Protein AF-A0A7S1ANU0-F1 (afdb_monomer_lite)

Organism: Noctiluca scintillans (NCBI:txid2966)

Structure (mmCIF, N/CA/C/O backbone):
data_AF-A0A7S1ANU0-F1
#
_entry.id   AF-A0A7S1ANU0-F1
#
loop_
_atom_site.group_PDB
_atom_site.id
_atom_site.type_symbol
_atom_site.label_atom_id
_atom_site.label_alt_id
_atom_site.label_comp_id
_atom_site.label_asym_id
_atom_site.label_entity_id
_atom_site.label_seq_id
_atom_site.pdbx_PDB_ins_code
_atom_site.Cartn_x
_atom_site.Cartn_y
_atom_site.Cartn_z
_atom_site.occupancy
_atom_site.B_iso_or_equiv
_atom_site.auth_seq_id
_atom_site.auth_comp_id
_atom_site.auth_asym_id
_atom_site.auth_atom_id
_atom_site.pdbx_PDB_model_num
ATOM 1 N N . LEU A 1 1 ? -22.685 43.719 -37.970 1.00 58.84 1 LEU A N 1
ATOM 2 C CA . LEU A 1 1 ? -21.735 43.735 -36.837 1.00 58.84 1 LEU A CA 1
ATOM 3 C C . LEU A 1 1 ? -22.524 43.396 -35.584 1.00 58.84 1 LEU A C 1
ATOM 5 O O . LEU A 1 1 ? -23.534 44.057 -35.364 1.00 58.84 1 LEU A O 1
ATOM 9 N N . PRO A 1 2 ? -22.168 42.334 -34.847 1.00 64.56 2 PRO A N 1
ATOM 10 C CA . PRO A 1 2 ? -22.864 41.996 -33.613 1.00 64.56 2 PRO A CA 1
ATOM 11 C C . PRO A 1 2 ? -22.661 43.104 -32.564 1.00 64.56 2 PRO A C 1
ATOM 13 O O . PRO A 1 2 ? -21.614 43.760 -32.575 1.00 64.56 2 PRO A O 1
ATOM 16 N N . PRO A 1 3 ? -23.657 43.347 -31.694 1.00 77.06 3 PRO A N 1
ATOM 17 C CA . PRO A 1 3 ? -23.549 44.347 -30.642 1.00 77.06 3 PRO A CA 1
ATOM 18 C C . PRO A 1 3 ? -22.435 43.971 -29.652 1.00 77.06 3 PRO A C 1
ATOM 20 O O . PRO A 1 3 ? -22.199 42.781 -29.420 1.00 77.06 3 PRO A O 1
ATOM 23 N N . PRO A 1 4 ? -21.740 44.966 -29.073 1.00 78.50 4 PRO A N 1
ATOM 24 C CA . PRO A 1 4 ? -20.717 44.712 -28.073 1.00 78.50 4 PRO A CA 1
ATOM 25 C C . PRO A 1 4 ? -21.334 44.015 -26.848 1.00 78.50 4 PRO A C 1
ATOM 27 O O . PRO A 1 4 ? -22.476 44.316 -26.483 1.00 78.50 4 PRO A O 1
ATOM 30 N N . PRO A 1 5 ? -20.607 43.078 -26.217 1.00 83.19 5 PRO A N 1
ATOM 31 C CA . PRO A 1 5 ? -21.091 42.392 -25.031 1.00 83.19 5 PRO A CA 1
ATOM 32 C C . PRO A 1 5 ? -21.335 43.391 -23.889 1.00 83.19 5 PRO A C 1
ATOM 34 O O . PRO A 1 5 ? -20.610 44.386 -23.775 1.00 83.19 5 PRO A O 1
ATOM 37 N N . PRO A 1 6 ? -22.350 43.146 -23.041 1.00 86.19 6 PRO A N 1
ATOM 38 C CA . PRO A 1 6 ? -22.631 44.005 -21.903 1.00 86.19 6 PRO A CA 1
ATOM 39 C C . PRO A 1 6 ? -21.450 44.012 -20.918 1.00 86.19 6 PRO A C 1
ATOM 41 O O . PRO A 1 6 ? -20.749 43.003 -20.787 1.00 86.19 6 PRO A O 1
ATOM 44 N N . PRO A 1 7 ? -21.220 45.136 -20.219 1.00 84.75 7 PRO A N 1
ATOM 45 C CA . PRO A 1 7 ? -20.159 45.232 -19.228 1.00 84.75 7 PRO A CA 1
ATOM 46 C C . PRO A 1 7 ? -20.398 44.242 -18.076 1.00 84.75 7 PRO A C 1
ATOM 48 O O . PRO A 1 7 ? -21.551 43.982 -17.716 1.00 84.75 7 PRO A O 1
ATOM 51 N N . PRO A 1 8 ? -19.326 43.687 -17.483 1.00 83.12 8 PRO A N 1
ATOM 52 C CA . PRO A 1 8 ? -19.450 42.779 -16.353 1.00 83.12 8 PRO A CA 1
ATOM 53 C C . PRO A 1 8 ? -20.089 43.493 -15.150 1.00 83.12 8 PRO A C 1
ATOM 55 O O . PRO A 1 8 ? -19.862 44.691 -14.950 1.00 83.12 8 PRO A O 1
ATOM 58 N N . PRO A 1 9 ? -20.884 42.776 -14.337 1.00 83.50 9 PRO A N 1
ATOM 59 C CA . PRO A 1 9 ? -21.496 43.346 -13.147 1.00 83.50 9 PRO A CA 1
ATOM 60 C C . PRO A 1 9 ? -20.424 43.816 -12.146 1.00 83.50 9 PRO A C 1
ATOM 62 O O . PRO A 1 9 ? -19.346 43.217 -12.068 1.00 83.50 9 PRO A O 1
ATOM 65 N N . PRO A 1 10 ? -20.701 44.878 -11.368 1.00 74.12 10 PRO A N 1
ATOM 66 C CA . PRO A 1 10 ? -19.772 45.382 -10.366 1.00 74.12 10 PRO A CA 1
ATOM 67 C C . PRO A 1 10 ? -19.471 44.299 -9.325 1.00 74.12 10 PRO A C 1
ATOM 69 O O . PRO A 1 10 ? -20.384 43.656 -8.804 1.00 74.12 10 PRO A O 1
ATOM 72 N N . LEU A 1 11 ? -18.181 44.106 -9.025 1.00 68.38 11 LEU A N 1
ATOM 73 C CA . LEU A 1 11 ? -17.721 43.208 -7.968 1.00 68.38 11 LEU A CA 1
ATOM 74 C C . LEU A 1 11 ? -18.407 43.587 -6.653 1.00 68.38 11 LEU A C 1
ATOM 76 O O . LEU A 1 11 ? -18.162 44.660 -6.101 1.00 68.38 11 LEU A O 1
ATOM 80 N N . SER A 1 12 ? -19.256 42.688 -6.153 1.00 66.44 12 SER A N 1
ATOM 81 C CA . SER A 1 12 ? -19.828 42.794 -4.819 1.00 66.44 12 SER A CA 1
ATOM 82 C C . SER A 1 12 ? -18.682 42.854 -3.817 1.00 66.44 12 SER A C 1
ATOM 84 O O . SER A 1 12 ? -17.913 41.900 -3.688 1.00 66.44 12 SER A O 1
ATOM 86 N N . THR A 1 13 ? -18.555 43.979 -3.122 1.00 58.28 13 THR A N 1
ATOM 87 C CA . THR A 1 13 ? -17.657 44.138 -1.986 1.00 58.28 13 THR A CA 1
ATOM 88 C C . THR A 1 13 ? -18.073 43.138 -0.918 1.00 58.28 13 THR A C 1
ATOM 90 O O . THR A 1 13 ? -19.034 43.339 -0.179 1.00 58.28 13 THR A O 1
ATOM 93 N N . THR A 1 14 ? -17.367 42.009 -0.872 1.00 58.19 14 THR A N 1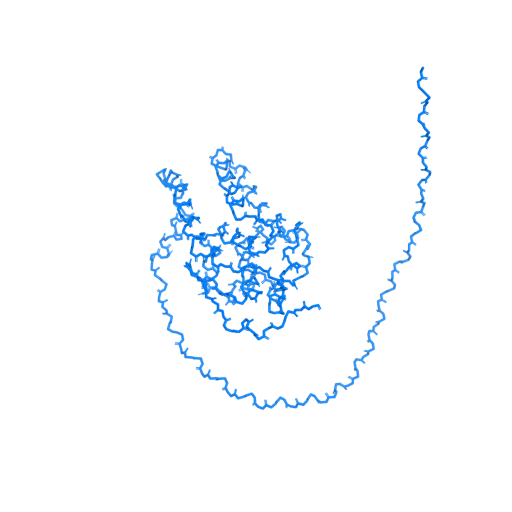
ATOM 94 C CA . THR A 1 14 ? -17.526 40.997 0.164 1.00 58.19 14 THR A CA 1
ATOM 95 C C . THR A 1 14 ? -17.264 41.678 1.498 1.00 58.19 14 THR A C 1
ATOM 97 O O . THR A 1 14 ? -16.124 42.002 1.833 1.00 58.19 14 THR A O 1
ATOM 100 N N . SER A 1 15 ? -18.346 41.959 2.225 1.00 61.94 15 SER A N 1
ATOM 101 C CA . SER A 1 15 ? -18.311 42.444 3.597 1.00 61.94 15 SER A CA 1
ATOM 102 C C . SER A 1 15 ? -17.371 41.533 4.378 1.00 61.94 15 SER A C 1
ATOM 104 O O . SER A 1 15 ? -17.633 40.332 4.503 1.00 61.94 15 SER A O 1
ATOM 106 N N . ARG A 1 16 ? -16.229 42.077 4.819 1.00 50.28 16 ARG A N 1
ATOM 107 C CA . ARG A 1 16 ? -15.303 41.367 5.700 1.00 50.28 16 ARG A CA 1
ATOM 108 C C . ARG A 1 16 ? -16.100 41.002 6.942 1.00 50.28 16 ARG A C 1
ATOM 110 O O . ARG A 1 16 ? -16.354 41.864 7.780 1.00 50.28 16 ARG A O 1
ATOM 117 N N . ARG A 1 17 ? -16.510 39.736 7.053 1.00 60.28 17 ARG A N 1
ATOM 118 C CA . ARG A 1 17 ? -17.003 39.225 8.328 1.00 60.28 17 ARG A CA 1
ATOM 119 C C . ARG A 1 17 ? -15.871 39.428 9.338 1.00 60.28 17 ARG A C 1
ATOM 121 O O . ARG A 1 17 ? -14.733 39.070 9.021 1.00 60.28 17 ARG A O 1
ATOM 128 N N . PRO A 1 18 ? -16.147 40.037 10.500 1.00 65.62 18 PRO A N 1
ATOM 129 C CA . PRO A 1 18 ? -15.200 40.059 11.600 1.00 65.62 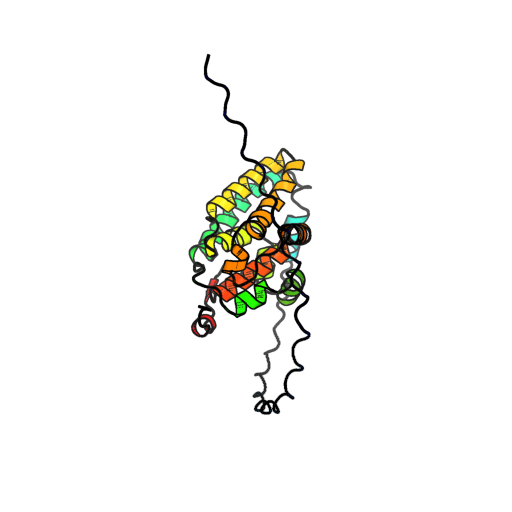18 PRO A CA 1
ATOM 130 C C . PRO A 1 18 ? -14.712 38.635 11.853 1.00 65.62 18 PRO A C 1
ATOM 132 O O . PRO A 1 18 ? -15.505 37.691 11.792 1.00 65.62 18 PRO A O 1
ATOM 135 N N . TRP A 1 19 ? -13.412 38.484 12.094 1.00 64.25 19 TRP A N 1
ATOM 136 C CA . TRP A 1 19 ? -12.868 37.219 12.566 1.00 64.25 19 TRP A CA 1
ATOM 137 C C . TRP A 1 19 ? -13.683 36.764 13.785 1.00 64.25 19 TRP A C 1
ATOM 139 O O . TRP A 1 19 ? -13.961 37.603 14.649 1.00 64.25 19 TRP A O 1
ATOM 149 N N . PRO A 1 20 ? -14.115 35.490 13.848 1.00 69.12 20 PRO A N 1
ATOM 150 C CA . PRO A 1 20 ? -14.768 34.978 15.040 1.00 69.12 20 PRO A CA 1
ATOM 151 C C . PRO A 1 20 ? -13.841 35.226 16.229 1.00 69.12 20 PRO A C 1
ATOM 153 O O . PRO A 1 20 ? -12.632 34.992 16.139 1.00 69.12 20 PRO A O 1
ATOM 156 N N . ALA A 1 21 ? -14.405 35.768 17.308 1.00 74.44 21 ALA A N 1
ATOM 157 C CA . ALA A 1 21 ? -13.675 35.938 18.550 1.00 74.44 21 ALA A CA 1
ATOM 158 C C . ALA A 1 21 ? -13.058 34.585 18.952 1.00 74.44 21 ALA A C 1
ATOM 160 O O . ALA A 1 21 ? -13.674 33.544 18.690 1.00 74.44 21 ALA A O 1
ATOM 161 N N . PRO A 1 22 ? -11.850 34.577 19.545 1.00 72.50 22 PRO A N 1
ATOM 162 C CA . PRO A 1 22 ? -11.304 33.359 20.120 1.00 72.50 22 PRO A CA 1
ATOM 163 C C . PRO A 1 22 ? -12.362 32.747 21.051 1.00 72.50 22 PRO A C 1
ATOM 165 O O . PRO A 1 22 ? -13.028 33.501 21.765 1.00 72.50 22 PRO A O 1
ATOM 168 N N . PRO A 1 23 ? -12.572 31.420 21.001 1.00 73.44 23 PRO A N 1
ATOM 169 C CA . PRO A 1 23 ? -13.547 30.767 21.859 1.00 73.44 23 PRO A CA 1
ATOM 170 C C . PRO A 1 23 ? -13.252 31.141 23.310 1.00 73.44 23 PRO A C 1
ATOM 172 O O . PRO A 1 23 ? -12.086 31.138 23.721 1.00 73.44 23 PRO A O 1
ATOM 175 N N . ASP A 1 24 ? -14.302 31.493 24.055 1.00 71.00 24 ASP A N 1
ATOM 176 C CA . ASP A 1 24 ? -14.186 31.753 25.486 1.00 71.00 24 ASP A CA 1
ATOM 177 C C . ASP A 1 24 ? -13.420 30.594 26.137 1.00 71.00 24 ASP A C 1
ATOM 179 O O . ASP A 1 24 ? -13.650 29.433 25.771 1.00 71.00 24 ASP A O 1
ATOM 183 N N . PRO A 1 25 ? -12.493 30.875 27.072 1.00 69.75 25 PRO A N 1
ATOM 184 C CA . PRO A 1 25 ? -11.816 29.828 27.815 1.00 69.75 25 PRO A CA 1
ATOM 185 C C . PRO A 1 25 ? -12.887 28.925 28.414 1.00 69.75 25 PRO A C 1
ATOM 187 O O . PRO A 1 25 ? -13.713 29.373 29.212 1.00 69.75 25 PRO A O 1
ATOM 190 N N . SER A 1 26 ? -12.895 27.673 27.953 1.00 71.25 26 SER A N 1
ATOM 191 C CA . SER A 1 26 ? -13.868 26.664 28.350 1.00 71.25 26 SER A CA 1
ATOM 192 C C . SER A 1 26 ? -14.048 26.722 29.868 1.00 71.25 26 SER A C 1
ATOM 194 O O . SER A 1 26 ? -13.030 26.758 30.573 1.00 71.25 26 SER A O 1
ATOM 196 N N . PRO A 1 27 ? -15.292 26.752 30.385 1.00 70.31 27 PRO A N 1
ATOM 197 C CA . PRO A 1 27 ? -15.522 26.730 31.819 1.00 70.31 27 PRO A CA 1
ATOM 198 C C . PRO A 1 27 ? -14.720 25.578 32.407 1.00 70.31 27 PRO A C 1
ATOM 200 O O . PRO A 1 27 ? -14.734 24.467 31.870 1.00 70.31 27 PRO A O 1
ATOM 203 N N . THR A 1 28 ? -13.966 25.886 33.463 1.00 70.44 28 THR A N 1
ATOM 204 C CA . THR A 1 28 ? -13.148 24.914 34.181 1.00 70.44 28 THR A CA 1
ATOM 205 C C . THR A 1 28 ? -14.013 23.679 34.408 1.00 70.44 28 THR A C 1
ATOM 207 O O . THR A 1 28 ? -15.113 23.834 34.951 1.00 70.44 28 THR A O 1
ATOM 210 N N . PRO A 1 29 ? -13.597 22.491 33.927 1.00 71.25 29 PRO A N 1
ATOM 211 C CA . PRO A 1 29 ? -14.424 21.308 34.047 1.00 71.25 29 PRO A CA 1
ATOM 212 C C . PRO A 1 29 ? -14.802 21.147 35.522 1.00 71.25 29 PRO A C 1
ATOM 214 O O . PRO A 1 29 ? -13.944 21.362 36.389 1.00 71.25 29 PRO A O 1
ATOM 217 N N . PRO A 1 30 ? -16.076 20.838 35.827 1.00 77.19 30 PRO A N 1
ATOM 218 C CA . PRO A 1 30 ? -16.479 20.582 37.197 1.00 77.19 30 PRO A CA 1
ATOM 219 C C . PRO A 1 30 ? -15.529 19.538 37.794 1.00 77.19 30 PRO A C 1
ATOM 221 O O . PRO A 1 30 ? -15.073 18.658 37.053 1.00 77.19 30 PRO A O 1
ATOM 224 N N . PRO A 1 31 ? -15.199 19.637 39.096 1.00 68.75 31 PRO A N 1
ATOM 225 C CA . PRO A 1 31 ? -14.330 18.674 39.753 1.00 68.75 31 PRO A CA 1
ATOM 226 C C . PRO A 1 31 ? -14.837 17.283 39.408 1.00 68.75 31 PRO A C 1
ATOM 228 O O . PRO A 1 31 ? -15.985 16.942 39.701 1.00 68.75 31 PRO A O 1
ATOM 231 N N . SER A 1 32 ? -13.994 16.537 38.695 1.00 60.38 32 SER A N 1
ATOM 232 C CA . SER A 1 32 ? -14.302 15.196 38.230 1.00 60.38 32 SER A CA 1
ATOM 233 C C . SER A 1 32 ? -14.814 14.412 39.425 1.00 60.38 32 SER A C 1
ATOM 235 O O . SER A 1 32 ? -14.084 14.237 40.407 1.00 60.38 32 SER A O 1
ATOM 237 N N . THR A 1 33 ? -16.073 13.973 39.358 1.00 65.06 33 THR A N 1
ATOM 238 C CA . THR A 1 33 ? -16.581 12.948 40.266 1.00 65.06 33 THR A CA 1
ATOM 239 C C . THR A 1 33 ? -15.543 11.833 40.309 1.00 65.06 33 THR A C 1
ATOM 241 O O . THR A 1 33 ? -15.043 11.480 39.235 1.00 65.06 33 THR A O 1
ATOM 244 N N . PRO A 1 34 ? -15.182 11.314 41.497 1.00 68.81 34 PRO A N 1
ATOM 245 C CA . PRO A 1 34 ? -14.198 10.251 41.609 1.00 68.81 34 PRO A CA 1
ATOM 246 C C . PRO A 1 34 ? -14.560 9.170 40.601 1.00 68.81 34 PRO A C 1
ATOM 248 O O . PRO A 1 34 ? -15.663 8.621 40.661 1.00 68.81 34 PRO A O 1
ATOM 251 N N . PHE A 1 35 ? -13.675 8.937 39.629 1.00 57.94 35 PHE A N 1
ATOM 252 C CA . PHE A 1 35 ? -13.851 7.824 38.713 1.00 57.94 35 PHE A CA 1
ATOM 253 C C . PHE A 1 35 ? -14.070 6.585 39.582 1.00 57.94 35 PHE A C 1
ATOM 255 O O . PHE A 1 35 ? -13.295 6.391 40.530 1.00 57.94 35 PHE A O 1
ATOM 262 N N . PRO A 1 36 ? -15.120 5.781 39.327 1.00 66.56 36 PRO A N 1
ATOM 263 C CA . PRO A 1 36 ? -15.246 4.499 39.991 1.00 66.56 36 PRO A CA 1
ATOM 264 C C . PRO A 1 36 ? -13.913 3.792 39.801 1.00 66.56 36 PRO A C 1
ATOM 266 O O . PRO A 1 36 ? -13.434 3.658 38.672 1.00 66.56 36 PRO A O 1
ATOM 269 N N . THR A 1 37 ? -13.271 3.460 40.922 1.00 65.50 37 THR A N 1
ATOM 270 C CA . THR A 1 37 ? -11.995 2.759 40.933 1.00 65.50 37 THR A CA 1
ATOM 271 C C . THR A 1 37 ? -12.133 1.594 39.962 1.00 65.50 37 THR A C 1
ATOM 273 O O . THR A 1 37 ? -13.063 0.800 40.145 1.00 65.50 37 THR A O 1
ATOM 276 N N . PRO A 1 38 ? -11.301 1.524 38.904 1.00 62.28 38 PRO A N 1
ATOM 277 C CA . PRO A 1 38 ? -11.372 0.433 37.954 1.00 62.28 38 PRO A CA 1
ATOM 278 C C . PRO A 1 38 ? -11.370 -0.859 38.754 1.00 62.28 38 PRO A C 1
ATOM 280 O O . PRO A 1 38 ? -10.497 -1.053 39.608 1.00 62.28 38 PRO A O 1
ATOM 283 N N . ALA A 1 39 ? -12.384 -1.700 38.536 1.00 71.94 39 ALA A N 1
ATOM 284 C CA . ALA A 1 39 ? -12.360 -3.041 39.086 1.00 71.94 39 ALA A CA 1
ATOM 285 C C . ALA A 1 39 ? -10.992 -3.642 38.729 1.00 71.94 39 ALA A C 1
ATOM 287 O O . ALA A 1 39 ? -10.536 -3.419 37.602 1.00 71.94 39 ALA A O 1
ATOM 288 N N . PRO A 1 40 ? -10.309 -4.313 39.673 1.00 66.31 40 PRO A N 1
ATOM 289 C CA . PRO A 1 40 ? -8.982 -4.857 39.438 1.00 66.31 40 PRO A CA 1
ATOM 290 C C . PRO A 1 40 ? -9.017 -5.651 38.139 1.00 66.31 40 PRO A C 1
ATOM 292 O O . PRO A 1 40 ? -9.710 -6.664 38.036 1.00 66.31 40 PRO A O 1
ATOM 295 N N . VAL A 1 41 ? -8.333 -5.112 37.126 1.00 62.78 41 VAL A N 1
ATOM 296 C CA . VAL A 1 41 ? -8.203 -5.744 35.820 1.00 62.78 41 VAL A CA 1
ATOM 297 C C . VAL A 1 41 ? -7.602 -7.105 36.110 1.00 62.78 41 VAL A C 1
ATOM 299 O O . VAL A 1 41 ? -6.523 -7.191 36.703 1.00 62.78 41 VAL A O 1
ATOM 302 N N . ALA A 1 42 ? -8.353 -8.160 35.786 1.00 71.38 42 ALA A N 1
ATOM 303 C CA . ALA A 1 42 ? -7.860 -9.516 35.927 1.00 71.38 42 ALA A CA 1
ATOM 304 C C . ALA A 1 42 ? -6.483 -9.570 35.248 1.00 71.38 42 ALA A C 1
ATOM 306 O O . ALA A 1 42 ? -6.349 -9.026 34.148 1.00 71.38 42 ALA A O 1
ATOM 307 N N . PRO A 1 43 ? -5.455 -10.133 35.906 1.00 66.00 43 PRO A N 1
ATOM 308 C CA . PRO A 1 43 ? -4.110 -10.159 35.357 1.00 66.00 43 PRO A CA 1
ATOM 309 C C . PRO A 1 43 ? -4.183 -10.718 33.942 1.00 66.00 43 PRO A C 1
ATOM 311 O O . PRO A 1 43 ? -4.657 -11.840 33.745 1.00 66.00 43 PRO A O 1
ATOM 314 N N . SER A 1 44 ? -3.780 -9.891 32.970 1.00 56.81 44 SER A N 1
ATOM 315 C CA . SER A 1 44 ? -3.732 -10.294 31.570 1.00 56.81 44 SER A CA 1
ATOM 316 C C . SER A 1 44 ? -3.001 -11.633 31.505 1.00 56.81 44 SER A C 1
ATOM 318 O O . SER A 1 44 ? -1.930 -11.747 32.116 1.00 56.81 44 SER A O 1
ATOM 320 N N . PRO A 1 45 ? -3.570 -12.654 30.840 1.00 67.31 45 PRO A N 1
ATOM 321 C CA . PRO A 1 45 ? -2.905 -13.937 30.701 1.00 67.31 45 PRO A CA 1
ATOM 322 C C . PRO A 1 45 ? -1.497 -13.682 30.175 1.00 67.31 45 PRO A C 1
ATOM 324 O O . PRO A 1 45 ? -1.321 -12.923 29.221 1.00 67.31 45 PRO A O 1
ATOM 327 N N . ALA A 1 46 ? -0.504 -14.249 30.866 1.00 56.72 46 ALA A N 1
ATOM 328 C CA . ALA A 1 46 ? 0.897 -14.068 30.527 1.00 56.72 46 ALA A CA 1
ATOM 329 C C . ALA A 1 46 ? 1.069 -14.349 29.034 1.00 56.72 46 ALA 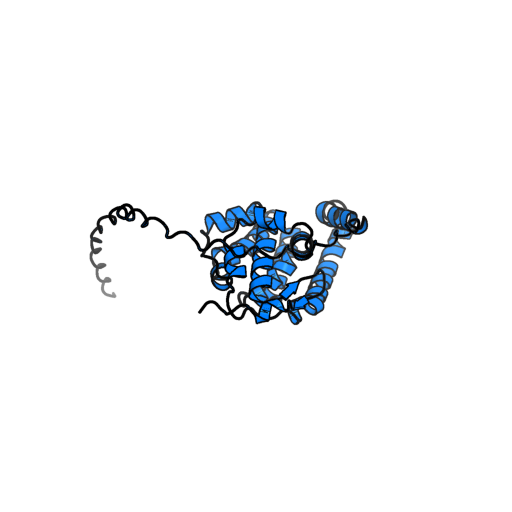A C 1
ATOM 331 O O . ALA A 1 46 ? 0.813 -15.467 28.581 1.00 56.72 46 ALA A O 1
ATOM 332 N N . VAL A 1 47 ? 1.436 -13.309 28.281 1.00 52.19 47 VAL A N 1
ATOM 333 C CA . VAL A 1 47 ? 1.730 -13.439 26.858 1.00 52.19 47 VAL A CA 1
ATOM 334 C C . VAL A 1 47 ? 2.839 -14.485 26.766 1.00 52.19 47 VAL A C 1
ATOM 336 O O . VAL A 1 47 ? 3.897 -14.282 27.371 1.00 52.19 47 VAL A O 1
ATOM 339 N N . PRO A 1 48 ? 2.596 -15.637 26.117 1.00 65.56 48 PRO A N 1
ATOM 340 C CA . PRO A 1 48 ? 3.617 -16.659 26.001 1.00 65.56 48 PRO A CA 1
ATOM 341 C C . PRO A 1 48 ? 4.833 -16.034 25.309 1.00 65.56 48 PRO A C 1
ATOM 343 O O . PRO A 1 48 ? 4.646 -15.236 24.387 1.00 65.56 48 PRO A O 1
ATOM 346 N N . PRO A 1 49 ? 6.060 -16.347 25.757 1.00 56.06 49 PRO A N 1
ATOM 347 C CA . PRO A 1 49 ? 7.270 -15.791 25.170 1.00 56.06 49 PRO A CA 1
ATOM 348 C C . PRO A 1 49 ? 7.235 -16.044 23.665 1.00 56.06 49 PRO A C 1
ATOM 350 O O . PRO A 1 49 ? 7.233 -17.196 23.223 1.00 56.06 49 PRO A O 1
ATOM 353 N N . SER A 1 50 ? 7.133 -14.963 22.888 1.00 43.72 50 SER A N 1
ATOM 354 C CA . SER A 1 50 ? 7.153 -15.043 21.437 1.00 43.72 50 SER A CA 1
ATOM 355 C C . SER A 1 50 ? 8.478 -15.674 21.055 1.00 43.72 50 SER A C 1
ATOM 357 O O . SER A 1 50 ? 9.542 -15.123 21.335 1.00 43.72 50 SER A O 1
ATOM 359 N N . THR A 1 51 ? 8.416 -16.866 20.479 1.00 49.56 51 THR A N 1
ATOM 360 C CA . THR A 1 51 ? 9.589 -17.512 19.909 1.00 49.56 51 THR A CA 1
ATOM 361 C C . THR A 1 51 ? 9.997 -16.647 18.721 1.00 49.56 51 THR A C 1
ATOM 363 O O . THR A 1 51 ? 9.319 -16.666 17.697 1.00 49.56 51 THR A O 1
ATOM 366 N N . GLU A 1 52 ? 11.014 -15.800 18.896 1.00 39.62 52 GLU A N 1
ATOM 367 C CA . GLU A 1 52 ? 11.612 -15.033 17.804 1.00 39.62 52 GLU A CA 1
ATOM 368 C C . GLU A 1 52 ? 12.184 -16.036 16.805 1.00 39.62 52 GLU A C 1
ATOM 370 O O . GLU A 1 52 ? 13.249 -16.619 17.005 1.00 39.62 52 GLU A O 1
ATOM 375 N N . GLU A 1 53 ? 11.417 -16.302 15.751 1.00 50.28 53 GLU A N 1
ATOM 376 C CA . GLU A 1 53 ? 11.892 -17.078 14.622 1.00 50.28 53 GLU A CA 1
ATOM 377 C C . GLU A 1 53 ? 12.984 -16.240 13.939 1.00 50.28 53 GLU A C 1
ATOM 379 O O . GLU A 1 53 ? 12.722 -15.088 13.573 1.00 50.28 53 GLU A O 1
ATOM 384 N N . PRO A 1 54 ? 14.220 -16.754 13.809 1.00 51.97 54 PRO A N 1
ATOM 385 C CA . PRO A 1 54 ? 15.298 -16.004 13.189 1.00 51.97 54 PRO A CA 1
ATOM 386 C C . PRO A 1 54 ? 14.872 -15.626 11.775 1.00 51.97 54 PRO A C 1
ATOM 388 O O . PRO A 1 54 ? 14.498 -16.488 10.977 1.00 51.97 54 PRO A O 1
ATOM 391 N N . ILE A 1 55 ? 14.914 -14.324 11.485 1.00 55.34 55 ILE A N 1
ATOM 392 C CA . ILE A 1 55 ? 14.594 -13.772 10.170 1.00 55.34 55 ILE A CA 1
ATOM 393 C C . ILE A 1 55 ? 15.430 -14.552 9.139 1.00 55.34 55 ILE A C 1
ATOM 395 O O . ILE A 1 55 ? 16.660 -14.505 9.218 1.00 55.34 55 ILE A O 1
ATOM 399 N N . PRO A 1 56 ? 14.810 -15.302 8.205 1.00 73.31 56 PRO A N 1
ATOM 400 C CA . PRO A 1 56 ? 15.550 -16.171 7.302 1.00 73.31 56 PRO A CA 1
ATOM 401 C C . PRO A 1 56 ? 16.576 -15.353 6.518 1.00 73.31 56 PRO A C 1
ATOM 403 O O . PRO A 1 56 ? 16.214 -14.345 5.921 1.00 73.31 56 PRO A O 1
ATOM 406 N N . GLU A 1 57 ? 17.837 -15.783 6.444 1.00 61.09 57 GLU A N 1
ATOM 407 C CA . GLU A 1 57 ? 18.878 -15.074 5.672 1.00 61.09 57 GLU A CA 1
ATOM 408 C C . GLU A 1 57 ? 18.491 -14.854 4.195 1.00 61.09 57 GLU A C 1
ATOM 410 O O . GLU A 1 57 ? 18.916 -13.889 3.556 1.00 61.09 57 GLU A O 1
ATOM 415 N N . VAL A 1 58 ? 17.592 -15.697 3.674 1.00 59.38 58 VAL A N 1
ATOM 416 C CA . VAL A 1 58 ? 16.934 -15.551 2.365 1.00 59.38 58 VAL A CA 1
ATOM 417 C C . VAL A 1 58 ? 16.245 -14.189 2.219 1.00 59.38 58 VAL A C 1
ATOM 419 O O . VAL A 1 58 ? 16.269 -13.600 1.142 1.00 59.38 58 VAL A O 1
ATOM 422 N N . ILE A 1 59 ? 15.666 -13.666 3.298 1.00 55.25 59 ILE A N 1
ATOM 423 C CA . ILE A 1 59 ? 14.960 -12.387 3.346 1.00 55.25 59 ILE A CA 1
ATOM 424 C C . ILE A 1 59 ? 15.935 -11.214 3.187 1.00 55.25 59 ILE A C 1
ATOM 426 O O . ILE A 1 59 ? 15.688 -10.311 2.387 1.00 55.25 59 ILE A O 1
ATOM 430 N N . ILE A 1 60 ? 17.072 -11.252 3.887 1.00 64.31 60 ILE A N 1
ATOM 431 C CA . ILE A 1 60 ? 18.117 -10.222 3.792 1.00 64.31 60 ILE A CA 1
ATOM 432 C C . ILE A 1 60 ? 18.716 -10.214 2.380 1.00 64.31 60 ILE A C 1
ATOM 434 O O . ILE A 1 60 ? 18.863 -9.153 1.773 1.00 64.31 60 ILE A O 1
ATOM 438 N N . ALA A 1 61 ? 18.981 -11.393 1.810 1.00 57.97 61 ALA A N 1
ATOM 439 C CA . ALA A 1 61 ? 19.449 -11.516 0.433 1.00 57.97 61 ALA A CA 1
ATOM 440 C C . ALA A 1 61 ? 18.432 -10.955 -0.579 1.00 57.97 61 ALA A C 1
ATOM 442 O O . ALA A 1 61 ? 18.818 -10.245 -1.507 1.00 57.97 61 ALA A O 1
ATOM 443 N N . PHE A 1 62 ? 17.132 -11.201 -0.384 1.00 60.12 62 PHE A N 1
ATOM 444 C CA . PHE A 1 62 ? 16.076 -10.686 -1.261 1.00 60.12 62 PHE A CA 1
ATOM 445 C C . PHE A 1 62 ? 15.987 -9.151 -1.225 1.00 60.12 62 PHE A C 1
ATOM 447 O O . PHE A 1 62 ? 15.882 -8.512 -2.272 1.00 60.12 62 PHE A O 1
ATOM 454 N N . VAL A 1 63 ? 16.102 -8.550 -0.035 1.00 59.84 63 VAL A N 1
ATOM 455 C CA . VAL A 1 63 ? 16.110 -7.087 0.153 1.00 59.84 63 VAL A CA 1
ATOM 456 C C . VAL A 1 63 ? 17.345 -6.451 -0.474 1.00 59.84 63 VAL A C 1
ATOM 458 O O . VAL A 1 63 ? 17.228 -5.439 -1.160 1.00 59.84 63 VAL A O 1
ATOM 461 N N . LEU A 1 64 ? 18.523 -7.055 -0.310 1.00 56.28 64 LEU A N 1
ATOM 462 C CA . LEU A 1 64 ? 19.758 -6.559 -0.923 1.00 56.28 64 LEU A CA 1
ATOM 463 C C . LEU A 1 64 ? 19.735 -6.677 -2.457 1.00 56.28 64 LEU A C 1
ATOM 465 O O . LEU A 1 64 ? 20.219 -5.779 -3.146 1.00 56.28 64 LEU A O 1
ATOM 469 N N . ILE A 1 65 ? 19.119 -7.729 -3.009 1.00 58.69 65 ILE A N 1
ATOM 470 C CA . ILE A 1 65 ? 18.906 -7.876 -4.459 1.00 58.69 65 ILE A CA 1
ATOM 471 C C . ILE A 1 65 ? 17.917 -6.822 -4.979 1.00 58.69 65 ILE A C 1
ATOM 473 O O . ILE A 1 65 ? 18.160 -6.234 -6.035 1.00 58.69 65 ILE A O 1
ATOM 477 N N . LEU A 1 66 ? 16.841 -6.536 -4.239 1.00 53.25 66 LEU A N 1
ATOM 478 C CA . LEU A 1 66 ? 15.860 -5.509 -4.603 1.00 53.25 66 LEU A CA 1
ATOM 479 C C . LEU A 1 66 ? 16.428 -4.083 -4.514 1.00 53.25 66 LEU A C 1
ATOM 481 O O . LEU A 1 66 ? 16.160 -3.275 -5.400 1.00 53.25 66 LEU A O 1
ATOM 485 N N . LEU A 1 67 ? 17.235 -3.777 -3.492 1.00 49.00 67 LEU A N 1
ATOM 486 C CA . LEU A 1 67 ? 17.794 -2.437 -3.269 1.00 49.00 67 LEU A CA 1
ATOM 487 C C . LEU A 1 67 ? 19.078 -2.160 -4.075 1.00 49.00 67 LEU A C 1
ATOM 489 O O . LEU A 1 67 ? 19.319 -1.013 -4.442 1.00 49.00 67 LEU A O 1
ATOM 493 N N . GLY A 1 68 ? 19.899 -3.175 -4.372 1.00 45.41 68 GLY A N 1
ATOM 494 C CA . GLY A 1 68 ? 21.204 -3.003 -5.037 1.00 45.41 68 GLY A CA 1
ATOM 495 C C . GLY A 1 68 ? 21.355 -3.662 -6.417 1.00 45.41 68 GLY A C 1
ATOM 496 O O . GLY A 1 68 ? 22.264 -3.312 -7.176 1.00 45.41 68 GLY A O 1
ATOM 497 N N . GLY A 1 69 ? 20.491 -4.616 -6.778 1.00 45.38 69 GLY A N 1
ATOM 498 C CA . GLY A 1 69 ? 20.720 -5.517 -7.917 1.00 45.38 69 GLY A CA 1
ATOM 499 C C . GLY A 1 69 ? 20.298 -4.982 -9.289 1.00 45.38 69 GLY A C 1
ATOM 500 O O . GLY A 1 69 ? 20.917 -5.323 -10.298 1.00 45.38 69 GLY A O 1
ATOM 501 N N . ALA A 1 70 ? 19.278 -4.122 -9.362 1.00 48.81 70 ALA A N 1
ATOM 502 C CA . ALA A 1 70 ? 18.734 -3.678 -10.653 1.00 48.81 70 ALA A CA 1
ATOM 503 C C . ALA A 1 70 ? 19.676 -2.733 -11.427 1.00 48.81 70 ALA A C 1
ATOM 505 O O . ALA A 1 70 ? 19.637 -2.683 -12.658 1.00 48.81 70 ALA A O 1
ATOM 506 N N . ALA A 1 71 ? 20.539 -1.992 -10.725 1.00 54.28 71 ALA A N 1
ATOM 507 C CA . ALA A 1 71 ? 21.473 -1.063 -11.358 1.00 54.28 71 ALA A CA 1
ATOM 508 C C . ALA A 1 71 ? 22.757 -1.750 -11.856 1.00 54.28 71 ALA A C 1
ATOM 510 O O . ALA A 1 71 ? 23.311 -1.333 -12.872 1.00 54.28 71 ALA A O 1
ATOM 511 N N . SER A 1 72 ? 23.210 -2.807 -11.173 1.00 63.97 72 SER A N 1
ATOM 512 C CA . SER A 1 72 ? 24.528 -3.420 -11.384 1.00 63.97 72 SER A CA 1
ATOM 513 C C . SER A 1 72 ? 24.516 -4.626 -12.326 1.00 63.97 72 SER A C 1
ATOM 515 O O . SER A 1 72 ? 25.527 -4.893 -12.974 1.00 63.97 72 SER A O 1
ATOM 517 N N . ASN A 1 73 ? 23.388 -5.333 -12.461 1.00 74.38 73 ASN A N 1
ATOM 518 C CA . ASN A 1 73 ? 23.301 -6.518 -13.311 1.00 74.38 73 ASN A CA 1
ATOM 519 C C . ASN A 1 73 ? 22.330 -6.306 -14.493 1.00 74.38 73 ASN A C 1
ATOM 521 O O . ASN A 1 73 ? 21.116 -6.212 -14.287 1.00 74.38 73 ASN A O 1
ATOM 525 N N . PRO A 1 74 ? 22.819 -6.271 -15.749 1.00 77.06 74 PRO A N 1
ATOM 526 C CA . PRO A 1 74 ? 21.970 -6.054 -16.919 1.00 77.06 74 PRO A CA 1
ATOM 527 C C . PRO A 1 74 ? 20.918 -7.156 -17.113 1.00 77.06 74 PRO A C 1
ATOM 529 O O . PRO A 1 74 ? 19.848 -6.869 -17.641 1.00 77.06 74 PRO A O 1
ATOM 532 N N . TYR A 1 75 ? 21.158 -8.385 -16.641 1.00 78.25 75 TYR A N 1
ATOM 533 C CA . TYR A 1 75 ? 20.187 -9.482 -16.734 1.00 78.25 75 TYR A CA 1
ATOM 534 C C . TYR A 1 75 ? 18.984 -9.286 -15.799 1.00 78.25 75 TYR A C 1
ATOM 536 O O . TYR A 1 75 ? 17.855 -9.610 -16.166 1.00 78.25 75 TYR A O 1
ATOM 544 N N . LEU A 1 76 ? 19.199 -8.689 -14.621 1.00 76.00 76 LEU A N 1
ATOM 545 C CA . LEU A 1 76 ? 18.130 -8.384 -13.662 1.00 76.00 76 LEU A CA 1
ATOM 546 C C . LEU A 1 76 ? 17.133 -7.357 -14.219 1.00 76.00 76 LEU A C 1
ATOM 548 O O . LEU A 1 76 ? 15.946 -7.433 -13.908 1.00 76.00 76 LEU A O 1
ATOM 552 N N . LYS A 1 77 ? 17.575 -6.455 -15.108 1.00 77.12 77 LYS A N 1
ATOM 553 C CA . LYS A 1 77 ? 16.689 -5.483 -15.771 1.00 77.12 77 LYS A CA 1
ATOM 554 C C . LYS A 1 77 ? 15.646 -6.153 -16.665 1.00 77.12 77 LYS A C 1
ATOM 556 O O . LYS A 1 77 ? 14.495 -5.731 -16.657 1.00 77.12 77 LYS A O 1
ATOM 561 N N . TYR A 1 78 ? 16.024 -7.206 -17.392 1.00 81.00 78 TYR A N 1
ATOM 562 C CA . TYR A 1 78 ? 15.106 -7.940 -18.272 1.00 81.00 78 TYR A CA 1
ATOM 563 C C . TYR A 1 78 ? 14.222 -8.935 -17.515 1.00 81.00 78 TYR A C 1
ATOM 565 O O . TYR A 1 78 ? 13.091 -9.186 -17.925 1.00 81.00 78 TYR A O 1
ATOM 573 N N . LEU A 1 79 ? 14.711 -9.478 -16.396 1.00 83.50 79 LEU A N 1
ATOM 574 C CA . LEU A 1 79 ? 13.948 -10.409 -15.562 1.00 83.50 79 LEU A CA 1
ATOM 575 C C . LEU A 1 79 ? 12.943 -9.698 -14.637 1.00 83.50 79 LEU A C 1
ATOM 577 O O . LEU A 1 79 ? 11.930 -10.285 -14.264 1.00 83.50 79 LEU A O 1
ATOM 581 N N . SER A 1 80 ? 13.188 -8.433 -14.283 1.00 83.19 80 SER A N 1
ATOM 582 C CA . SER A 1 80 ? 12.339 -7.671 -13.358 1.00 83.19 80 SER A CA 1
ATOM 583 C C . SER A 1 80 ? 10.875 -7.541 -13.824 1.00 83.19 80 SER A C 1
ATOM 585 O O . SER A 1 80 ? 9.987 -7.891 -13.043 1.00 83.19 80 SER A O 1
ATOM 587 N N . PRO A 1 81 ? 10.552 -7.110 -15.063 1.00 83.44 81 PRO A N 1
ATOM 588 C CA . PRO A 1 81 ? 9.159 -6.977 -15.496 1.00 83.44 81 PRO A CA 1
ATOM 589 C C . PRO A 1 81 ? 8.322 -8.268 -15.402 1.00 83.44 81 PRO A C 1
ATOM 591 O O . PRO A 1 81 ? 7.262 -8.218 -14.775 1.00 83.44 81 PRO A O 1
ATOM 594 N N . PRO A 1 82 ? 8.748 -9.432 -15.945 1.00 85.12 82 PRO A N 1
ATOM 595 C CA . PRO A 1 82 ? 7.945 -10.652 -15.850 1.00 85.12 82 PRO A CA 1
ATOM 596 C C . PRO A 1 82 ? 7.803 -11.152 -14.406 1.00 85.12 82 PRO A C 1
ATOM 598 O O . PRO A 1 82 ? 6.730 -11.631 -14.041 1.00 85.12 82 PRO A O 1
ATOM 601 N N . MET A 1 83 ? 8.831 -10.990 -13.563 1.00 86.81 83 MET A N 1
ATOM 602 C CA . MET A 1 83 ? 8.742 -11.350 -12.142 1.00 86.81 83 MET A CA 1
ATOM 603 C C . MET A 1 83 ? 7.750 -10.458 -11.387 1.00 86.81 83 MET A C 1
ATOM 605 O O . MET A 1 83 ? 6.959 -10.971 -10.601 1.00 86.81 83 MET A O 1
ATOM 609 N N . ASN A 1 84 ? 7.724 -9.150 -11.666 1.00 86.94 84 ASN A N 1
ATOM 610 C CA . ASN A 1 84 ? 6.723 -8.244 -11.097 1.00 86.94 84 ASN A CA 1
ATOM 611 C C . ASN A 1 84 ? 5.303 -8.658 -11.500 1.00 86.94 84 ASN A C 1
ATOM 613 O O . ASN A 1 84 ? 4.446 -8.800 -10.634 1.00 86.94 84 ASN A O 1
ATOM 617 N N . VAL A 1 85 ? 5.061 -8.939 -12.785 1.00 86.81 85 VAL A N 1
ATOM 618 C CA . VAL A 1 85 ? 3.746 -9.409 -13.258 1.00 86.81 85 VAL A CA 1
ATOM 619 C C . VAL A 1 85 ? 3.331 -10.703 -12.554 1.00 86.81 85 VAL A C 1
ATOM 621 O O . VAL A 1 85 ? 2.190 -10.817 -12.107 1.00 86.81 85 VAL A O 1
ATOM 624 N N . LEU A 1 86 ? 4.251 -11.660 -12.396 1.00 89.69 86 LEU A N 1
ATOM 625 C CA . LEU A 1 86 ? 3.981 -12.903 -11.675 1.00 89.69 86 LEU A CA 1
ATOM 626 C C . LEU A 1 86 ? 3.606 -12.641 -10.207 1.00 89.69 86 LEU A C 1
ATOM 628 O O . LEU A 1 86 ? 2.606 -13.178 -9.731 1.00 89.69 86 LEU A O 1
ATOM 632 N N . ILE A 1 87 ? 4.358 -11.783 -9.509 1.00 89.94 87 ILE A N 1
ATOM 633 C CA . ILE A 1 87 ? 4.060 -11.375 -8.127 1.00 89.94 87 ILE A CA 1
ATOM 634 C C . ILE A 1 87 ? 2.678 -10.715 -8.050 1.00 89.94 87 ILE A C 1
ATOM 636 O O . ILE A 1 87 ? 1.904 -11.031 -7.147 1.00 89.94 87 ILE A O 1
ATOM 640 N N . PHE A 1 88 ? 2.328 -9.853 -9.011 1.00 90.81 88 PHE A N 1
ATOM 641 C CA . PHE A 1 88 ? 1.034 -9.163 -9.045 1.00 90.81 88 PHE A CA 1
ATOM 642 C C . PHE A 1 88 ? -0.123 -10.154 -9.186 1.00 90.81 88 PHE A C 1
ATOM 644 O O . PHE A 1 88 ? -1.110 -10.056 -8.457 1.00 90.81 88 PHE A O 1
ATOM 651 N N . VAL A 1 89 ? 0.011 -11.140 -10.078 1.00 91.88 89 VAL A N 1
ATOM 652 C CA . VAL A 1 89 ? -1.003 -12.185 -10.282 1.00 91.88 89 VAL A CA 1
ATOM 653 C C . VAL A 1 89 ? -1.130 -13.077 -9.046 1.00 91.88 89 VAL A C 1
ATOM 655 O O . VAL A 1 89 ? -2.245 -13.333 -8.592 1.00 91.88 89 VAL A O 1
ATOM 658 N N . ILE A 1 90 ? -0.013 -13.519 -8.459 1.00 93.12 90 ILE A N 1
ATOM 659 C CA . ILE A 1 90 ? -0.031 -14.346 -7.243 1.00 93.12 90 ILE A CA 1
ATOM 660 C C . ILE A 1 90 ? -0.687 -13.581 -6.092 1.00 93.12 90 ILE A C 1
ATOM 662 O O . ILE A 1 90 ? -1.565 -14.120 -5.418 1.00 93.12 90 ILE A O 1
ATOM 666 N N . PHE A 1 91 ? -0.310 -12.322 -5.875 1.00 93.25 91 PHE A N 1
ATOM 667 C CA . PHE A 1 91 ? -0.899 -11.497 -4.825 1.00 93.25 91 PHE A CA 1
ATOM 668 C C . PHE A 1 91 ? -2.391 -11.244 -5.062 1.00 93.25 91 PHE A C 1
ATOM 670 O O . PHE A 1 91 ? -3.182 -11.313 -4.122 1.00 93.25 91 PHE A O 1
ATOM 677 N N . TRP A 1 92 ? -2.806 -11.021 -6.311 1.00 95.06 92 TRP A N 1
ATOM 678 C CA . TRP A 1 92 ? -4.221 -10.890 -6.651 1.00 95.06 92 TRP A CA 1
ATOM 679 C C . TRP A 1 92 ? -5.011 -12.139 -6.248 1.00 95.06 92 TRP A C 1
ATOM 681 O O . TRP A 1 92 ? -6.009 -12.038 -5.537 1.00 95.06 92 TRP A O 1
ATOM 691 N N . LEU A 1 93 ? -4.540 -13.323 -6.651 1.00 95.31 93 LEU A N 1
ATOM 692 C CA . LEU A 1 93 ? -5.220 -14.594 -6.379 1.00 95.31 93 LEU A CA 1
ATOM 693 C C . LEU A 1 93 ? -5.214 -14.976 -4.890 1.00 95.31 93 LEU A C 1
ATOM 695 O O . LEU A 1 93 ? -6.145 -15.624 -4.407 1.00 95.31 93 LEU A O 1
ATOM 699 N N . THR A 1 94 ? -4.160 -14.613 -4.157 1.00 93.00 94 THR A N 1
ATOM 700 C CA . THR A 1 94 ? -3.971 -15.040 -2.762 1.00 93.00 94 THR A CA 1
ATOM 701 C C . THR A 1 94 ? -4.529 -14.054 -1.744 1.00 93.00 94 THR A C 1
ATOM 703 O O . THR A 1 94 ? -5.064 -14.497 -0.726 1.00 93.00 94 THR A O 1
ATOM 706 N N . VAL A 1 95 ? -4.439 -12.751 -2.021 1.00 94.88 95 VAL A N 1
ATOM 707 C CA . VAL A 1 95 ? -4.810 -11.676 -1.097 1.00 94.88 95 VAL A CA 1
ATOM 708 C C . VAL A 1 95 ? -6.016 -10.909 -1.619 1.00 94.88 95 VAL A C 1
ATOM 710 O O . VAL A 1 95 ? -7.085 -10.997 -1.025 1.00 94.88 95 VAL A O 1
ATOM 713 N N . VAL A 1 96 ? -5.882 -10.203 -2.744 1.00 94.94 96 VAL A N 1
ATOM 714 C CA . VAL A 1 96 ? -6.878 -9.201 -3.172 1.00 94.94 96 VAL A CA 1
ATOM 715 C C . VAL A 1 96 ? -8.242 -9.819 -3.461 1.00 94.94 96 VAL A C 1
ATOM 717 O O . VAL A 1 96 ? -9.245 -9.321 -2.969 1.00 94.94 96 VAL A O 1
ATOM 720 N N . ALA A 1 97 ? -8.289 -10.945 -4.176 1.00 94.50 97 ALA A N 1
ATOM 721 C CA . ALA A 1 97 ? -9.541 -11.625 -4.511 1.00 94.50 97 ALA A CA 1
ATOM 722 C C . ALA A 1 97 ? -10.283 -12.195 -3.285 1.00 94.50 97 ALA A C 1
ATOM 724 O O . ALA A 1 97 ? -11.467 -12.512 -3.376 1.00 94.50 97 ALA A O 1
ATOM 725 N N . LYS A 1 98 ? -9.594 -12.354 -2.146 1.00 95.62 98 LYS A N 1
ATOM 726 C CA . LYS A 1 98 ? -10.157 -12.867 -0.883 1.00 95.62 98 LYS A CA 1
ATOM 727 C C . LYS A 1 98 ? -10.403 -11.769 0.150 1.00 95.62 98 LYS A C 1
ATOM 729 O O . LYS A 1 98 ? -11.037 -12.018 1.178 1.00 95.62 98 LYS A O 1
ATOM 734 N N . TYR A 1 99 ? -9.859 -10.583 -0.090 1.00 94.94 99 TYR A N 1
ATOM 735 C CA . TYR A 1 99 ? -9.982 -9.447 0.801 1.00 94.94 99 TYR A CA 1
ATOM 736 C C . TYR A 1 99 ? -11.380 -8.842 0.661 1.00 94.94 99 TYR A C 1
ATOM 738 O O . TYR A 1 99 ? -11.899 -8.693 -0.446 1.00 94.94 99 TYR A O 1
ATOM 746 N N . ARG A 1 100 ? -12.029 -8.540 1.784 1.00 95.62 100 ARG A N 1
ATOM 747 C CA . ARG A 1 100 ? -13.374 -7.971 1.790 1.00 95.62 100 ARG A CA 1
ATOM 748 C C . ARG A 1 100 ? -13.286 -6.489 1.434 1.00 95.62 100 ARG A C 1
ATOM 750 O O . ARG A 1 100 ? -12.392 -5.800 1.924 1.00 95.62 100 ARG A O 1
ATOM 757 N N . PRO A 1 101 ? -14.212 -5.981 0.610 1.00 96.06 101 PRO A N 1
ATOM 758 C CA . PRO A 1 101 ? -14.302 -4.551 0.385 1.00 96.06 101 PRO A CA 1
ATOM 759 C C . PRO A 1 101 ? -14.676 -3.842 1.691 1.00 96.06 101 PRO A C 1
ATOM 761 O O . PRO A 1 101 ? -15.431 -4.371 2.511 1.00 96.06 101 PRO A O 1
ATOM 764 N N . LEU A 1 102 ? -14.151 -2.634 1.861 1.00 96.38 102 LEU A N 1
ATOM 765 C CA . LEU A 1 102 ? -14.466 -1.749 2.970 1.00 96.38 102 LEU A CA 1
ATOM 766 C C . LEU A 1 102 ? -15.957 -1.394 2.936 1.00 96.38 102 LEU A C 1
ATOM 768 O O . LEU A 1 102 ? -16.437 -0.826 1.954 1.00 96.38 102 LEU A O 1
ATOM 772 N N . ALA A 1 103 ? -16.676 -1.744 4.003 1.00 94.75 103 ALA A N 1
ATOM 773 C CA . ALA A 1 103 ? -18.100 -1.444 4.144 1.00 94.75 103 ALA A CA 1
ATOM 774 C C . ALA A 1 103 ? -18.338 -0.138 4.918 1.00 94.75 103 ALA A C 1
ATOM 776 O O . ALA A 1 103 ? -19.126 0.695 4.480 1.00 94.75 103 ALA A O 1
ATOM 777 N N . ALA A 1 104 ? -17.654 0.031 6.051 1.00 95.19 104 ALA A N 1
ATOM 778 C CA . ALA A 1 104 ? -17.739 1.201 6.920 1.00 95.19 104 ALA A CA 1
ATOM 779 C C . ALA A 1 104 ? -16.441 1.349 7.739 1.00 95.19 104 ALA A C 1
ATOM 781 O O . ALA A 1 104 ? -15.759 0.342 7.959 1.00 95.19 104 ALA A O 1
ATOM 782 N N . PRO A 1 105 ? -16.093 2.564 8.196 1.00 96.06 105 PRO A N 1
ATOM 783 C CA . PRO A 1 105 ? -14.987 2.767 9.125 1.00 96.06 105 PRO A CA 1
ATOM 784 C C . PRO A 1 105 ? -15.300 2.181 10.510 1.00 96.06 105 PRO A C 1
ATOM 786 O O . PRO A 1 105 ? -16.446 2.187 10.968 1.00 96.06 105 PRO A O 1
ATOM 789 N N . THR A 1 106 ? -14.263 1.703 11.197 1.00 94.94 106 THR A N 1
ATOM 790 C CA . THR A 1 106 ? -14.330 1.249 12.592 1.00 94.94 106 THR A CA 1
ATOM 791 C C . THR A 1 106 ? -13.593 2.233 13.498 1.00 94.94 106 THR A C 1
ATOM 793 O O . THR A 1 106 ? -12.757 3.016 13.050 1.00 94.94 106 THR A O 1
ATOM 796 N N . GLU A 1 107 ? -13.870 2.205 14.803 1.00 95.38 107 GLU A N 1
ATOM 797 C CA . GLU A 1 107 ? -13.155 3.068 15.754 1.00 95.38 107 GLU A CA 1
ATOM 798 C C . GLU A 1 107 ? -11.648 2.780 15.764 1.00 95.38 107 GLU A C 1
ATOM 800 O O . GLU A 1 107 ? -10.839 3.705 15.791 1.00 95.38 107 GLU A O 1
ATOM 805 N N . LEU A 1 108 ? -11.256 1.509 15.640 1.00 95.31 108 LEU A N 1
ATOM 806 C CA . LEU A 1 108 ? -9.849 1.127 15.530 1.00 95.31 108 LEU A CA 1
ATOM 807 C C . LEU A 1 108 ? -9.206 1.642 14.240 1.00 95.31 108 LEU A C 1
ATOM 809 O O . LEU A 1 108 ? -8.076 2.122 14.284 1.00 95.31 108 LEU A O 1
ATOM 813 N N . SER A 1 109 ? -9.899 1.591 13.097 1.00 96.44 109 SER A N 1
ATOM 814 C CA . SER A 1 109 ? -9.346 2.137 11.853 1.00 96.44 109 SER A CA 1
ATOM 815 C C . SER A 1 109 ? -9.179 3.653 11.926 1.00 96.44 109 SER A C 1
ATOM 817 O O . SER A 1 109 ? -8.165 4.182 11.465 1.00 96.44 109 SER A O 1
ATOM 819 N N . ALA A 1 110 ? -10.123 4.348 12.567 1.00 96.44 110 ALA A N 1
ATOM 820 C CA . ALA A 1 110 ? -10.032 5.778 12.827 1.00 96.44 110 ALA A CA 1
ATOM 821 C C . ALA A 1 110 ? -8.842 6.104 13.741 1.00 96.44 110 ALA A C 1
ATOM 823 O O . ALA A 1 110 ? -8.082 7.031 13.458 1.00 96.44 110 ALA A O 1
ATOM 824 N N . GLN A 1 111 ? -8.636 5.323 14.807 1.00 96.12 111 GLN A N 1
ATOM 825 C CA . GLN A 1 111 ? -7.479 5.480 15.686 1.00 96.12 111 GLN A CA 1
ATOM 826 C C . GLN A 1 111 ? -6.172 5.319 14.904 1.00 96.12 111 GLN A C 1
ATOM 828 O O . GLN A 1 111 ? -5.337 6.215 14.971 1.00 96.12 111 GLN A O 1
ATOM 833 N N . GLU A 1 112 ? -6.016 4.268 14.094 1.00 96.00 112 GLU A N 1
ATOM 834 C CA . GLU A 1 112 ? -4.795 4.079 13.292 1.00 96.00 112 GLU A CA 1
ATOM 835 C C . GLU A 1 112 ? -4.576 5.174 12.246 1.00 96.00 112 GLU A C 1
ATOM 837 O O . GLU A 1 112 ? -3.457 5.648 12.039 1.00 96.00 112 GLU A O 1
ATOM 842 N N . THR A 1 113 ? -5.651 5.646 11.616 1.00 95.69 113 THR A N 1
ATOM 843 C CA . THR A 1 113 ? -5.560 6.701 10.600 1.00 95.69 113 THR A CA 1
ATOM 844 C C . THR A 1 113 ? -5.158 8.050 11.207 1.00 95.69 113 THR A C 1
ATOM 846 O O . THR A 1 113 ? -4.537 8.865 10.529 1.00 95.69 113 THR A O 1
ATOM 849 N N . ASN A 1 114 ? -5.425 8.288 12.490 1.00 95.88 114 ASN A N 1
ATOM 850 C CA . ASN A 1 114 ? -5.037 9.528 13.168 1.00 95.88 114 ASN A CA 1
ATOM 851 C C . ASN A 1 114 ? -3.620 9.489 13.768 1.00 95.88 114 ASN A C 1
ATOM 853 O O . ASN A 1 114 ? -3.107 10.521 14.203 1.00 95.88 114 ASN A O 1
ATOM 857 N N . LYS A 1 115 ? -2.953 8.330 13.783 1.00 95.88 115 LYS A N 1
ATOM 858 C CA . LYS A 1 115 ? -1.578 8.219 14.280 1.00 95.88 115 LYS A CA 1
ATOM 859 C C . LYS A 1 115 ? -0.548 8.621 13.220 1.00 95.88 115 LYS A C 1
ATOM 861 O O . LYS A 1 115 ? -0.801 8.648 12.008 1.00 95.88 115 LYS A O 1
ATOM 866 N N . ASN A 1 116 ? 0.654 8.947 13.695 1.00 95.31 116 ASN A N 1
ATOM 867 C CA . ASN A 1 116 ? 1.788 9.243 12.828 1.00 95.31 116 ASN A CA 1
ATOM 868 C C . ASN A 1 116 ? 2.253 7.956 12.127 1.00 95.31 116 ASN A C 1
ATOM 870 O O . ASN A 1 116 ? 2.522 6.952 12.786 1.00 95.31 116 ASN A O 1
ATOM 874 N N . ALA A 1 117 ? 2.389 8.004 10.800 1.00 95.56 117 ALA A N 1
ATOM 875 C CA . ALA A 1 117 ? 2.746 6.839 9.994 1.00 95.56 117 ALA A CA 1
ATOM 876 C C . ALA A 1 117 ? 4.090 6.213 10.405 1.00 95.56 117 ALA A C 1
ATOM 878 O O . ALA A 1 117 ? 4.248 4.993 10.358 1.00 95.56 117 ALA A O 1
ATOM 879 N N . PHE A 1 118 ? 5.055 7.037 10.822 1.00 95.69 118 PHE A N 1
ATOM 880 C CA . PHE A 1 118 ? 6.360 6.564 11.274 1.00 95.69 118 PHE A CA 1
ATOM 881 C C . PHE A 1 118 ? 6.248 5.768 12.578 1.00 95.69 118 PHE A C 1
ATOM 883 O O . PHE A 1 118 ? 6.731 4.641 12.652 1.00 95.69 118 PHE A O 1
ATOM 890 N N . THR A 1 119 ? 5.556 6.326 13.575 1.00 94.44 119 THR A N 1
ATOM 891 C CA . THR A 1 119 ? 5.343 5.677 14.875 1.00 94.44 119 THR A CA 1
ATOM 892 C C . THR A 1 119 ? 4.623 4.342 14.712 1.00 94.44 119 THR A C 1
ATOM 894 O O . THR A 1 119 ? 5.068 3.345 15.275 1.00 94.44 119 THR A O 1
ATOM 897 N N . GLU A 1 120 ? 3.585 4.293 13.872 1.00 94.06 120 GLU A N 1
ATOM 898 C CA . GLU A 1 120 ? 2.865 3.047 13.594 1.00 94.06 120 GLU A CA 1
ATOM 899 C C . GLU A 1 120 ? 3.752 1.987 12.963 1.00 94.06 120 GLU A C 1
ATOM 901 O O . GLU A 1 120 ? 3.779 0.841 13.404 1.00 94.06 120 GLU A O 1
ATOM 906 N N . THR A 1 121 ? 4.569 2.380 11.991 1.00 94.94 121 THR A N 1
ATOM 907 C CA . THR A 1 121 ? 5.491 1.448 11.339 1.00 94.94 121 THR A CA 1
ATOM 908 C C . THR A 1 121 ? 6.497 0.855 12.322 1.00 94.94 121 THR A C 1
ATOM 910 O O . THR A 1 121 ? 6.818 -0.329 12.231 1.00 94.94 121 THR A O 1
ATOM 913 N N . CYS A 1 122 ? 6.965 1.641 13.295 1.00 95.25 122 CYS A N 1
ATOM 914 C CA . CYS A 1 122 ? 7.822 1.141 14.367 1.00 95.25 122 CYS A CA 1
ATOM 915 C C . CYS A 1 122 ? 7.101 0.149 15.290 1.00 95.25 122 CYS A C 1
ATOM 917 O O . CYS A 1 122 ? 7.728 -0.811 15.732 1.00 95.25 122 CYS A O 1
ATOM 919 N N . HIS A 1 123 ? 5.807 0.345 15.559 1.00 96.06 123 HIS A N 1
ATOM 920 C CA . HIS A 1 123 ? 5.017 -0.569 16.389 1.00 96.06 123 HIS A CA 1
ATOM 921 C C . HIS A 1 123 ? 4.732 -1.909 15.705 1.00 96.06 123 HIS A C 1
ATOM 923 O O . HIS A 1 123 ? 4.752 -2.941 16.373 1.00 96.06 123 HIS A O 1
ATOM 929 N N . VAL A 1 124 ? 4.514 -1.914 14.386 1.00 95.50 124 VAL A N 1
ATOM 930 C CA . VAL A 1 124 ? 4.192 -3.132 13.620 1.00 95.50 124 VAL A CA 1
ATOM 931 C C . VAL A 1 124 ? 5.358 -3.655 12.779 1.00 95.50 124 VAL A C 1
ATOM 933 O O . VAL A 1 124 ? 5.149 -4.398 11.821 1.00 95.50 124 VAL A O 1
ATOM 936 N N . CYS A 1 125 ? 6.599 -3.291 13.112 1.00 93.06 125 CYS A N 1
ATOM 937 C CA . CYS A 1 125 ? 7.770 -3.561 12.271 1.00 93.06 125 CYS A CA 1
ATOM 938 C C . CYS A 1 125 ? 7.984 -5.057 11.968 1.00 93.06 125 CYS A C 1
ATOM 940 O O . CYS A 1 125 ? 8.374 -5.405 10.853 1.00 93.06 125 CYS A O 1
ATOM 942 N N . CYS A 1 126 ? 7.661 -5.929 12.926 1.00 93.12 126 CYS A N 1
ATOM 943 C CA . CYS A 1 126 ? 7.772 -7.384 12.807 1.00 93.12 126 CYS A CA 1
ATOM 944 C C . CYS A 1 126 ? 6.495 -8.055 12.276 1.00 93.12 126 CYS A C 1
ATOM 946 O O . CYS A 1 126 ? 6.425 -9.282 12.200 1.00 93.12 126 CYS A O 1
ATOM 948 N N . GLU A 1 127 ? 5.465 -7.286 11.917 1.00 95.56 127 GLU A N 1
ATOM 949 C CA . GLU A 1 127 ? 4.239 -7.847 11.368 1.00 95.56 127 GLU A CA 1
ATOM 950 C C . GLU A 1 127 ? 4.319 -8.054 9.845 1.00 95.56 127 GLU A C 1
ATOM 952 O O . GLU A 1 127 ? 4.948 -7.266 9.128 1.00 95.56 127 GLU A O 1
ATOM 957 N N . PRO A 1 128 ? 3.603 -9.057 9.296 1.00 94.81 128 PRO A N 1
ATOM 958 C CA . PRO A 1 128 ? 3.557 -9.293 7.853 1.00 94.81 128 PRO A CA 1
ATOM 959 C C . PRO A 1 128 ? 3.087 -8.083 7.033 1.00 94.81 128 PRO A C 1
ATOM 961 O O . PRO A 1 128 ? 3.500 -7.924 5.885 1.00 94.81 128 PRO A O 1
ATOM 964 N N . VAL A 1 129 ? 2.243 -7.219 7.609 1.00 94.94 129 VAL A N 1
ATOM 965 C CA . VAL A 1 129 ? 1.754 -6.003 6.946 1.00 94.94 129 VAL A CA 1
ATOM 966 C C . VAL A 1 129 ? 2.879 -4.998 6.690 1.00 94.94 129 VAL A C 1
ATOM 968 O O . VAL A 1 129 ? 2.939 -4.411 5.605 1.00 94.94 129 VAL A O 1
ATOM 971 N N . CYS A 1 130 ? 3.806 -4.854 7.642 1.00 95.56 130 CYS A N 1
ATOM 972 C CA . CYS A 1 130 ? 5.009 -4.049 7.475 1.00 95.56 130 CYS A CA 1
ATOM 973 C C . CYS A 1 130 ? 5.872 -4.655 6.372 1.00 95.56 130 CYS A C 1
ATOM 975 O O . CYS A 1 130 ? 6.150 -4.002 5.365 1.00 95.56 130 CYS A O 1
ATOM 977 N N . TRP A 1 131 ? 6.172 -5.950 6.485 1.00 93.25 131 TRP A N 1
ATOM 978 C CA . TRP A 1 131 ? 6.987 -6.658 5.504 1.00 93.25 131 TRP A CA 1
ATOM 979 C C . TRP A 1 131 ? 6.467 -6.512 4.066 1.00 93.25 131 TRP A C 1
ATOM 981 O O . TRP A 1 131 ? 7.221 -6.166 3.158 1.00 93.25 131 TRP A O 1
ATOM 991 N N . MET A 1 132 ? 5.165 -6.712 3.850 1.00 92.69 132 MET A N 1
ATOM 992 C CA . MET A 1 132 ? 4.557 -6.597 2.522 1.00 92.69 132 MET A CA 1
ATOM 993 C C . MET A 1 132 ? 4.560 -5.167 1.988 1.00 92.69 132 MET A C 1
ATOM 995 O O . MET A 1 132 ? 4.747 -4.967 0.787 1.00 92.69 132 MET A O 1
ATOM 999 N N . SER A 1 133 ? 4.395 -4.178 2.865 1.00 94.94 133 SER A N 1
ATOM 1000 C CA . SER A 1 133 ? 4.450 -2.768 2.477 1.00 94.94 133 SER A CA 1
ATOM 1001 C C . SER A 1 133 ? 5.853 -2.366 2.026 1.00 94.94 133 SER A C 1
ATOM 1003 O O . SER A 1 133 ? 5.967 -1.607 1.072 1.00 94.94 133 SER A O 1
ATOM 1005 N N . TYR A 1 134 ? 6.909 -2.907 2.644 1.00 93.12 134 TYR A N 1
ATOM 1006 C CA . TYR A 1 134 ? 8.303 -2.644 2.261 1.00 93.12 134 TYR A CA 1
ATOM 1007 C C . TYR A 1 134 ? 8.778 -3.476 1.064 1.00 93.12 134 TYR A C 1
ATOM 1009 O O . TYR A 1 134 ? 9.447 -2.956 0.175 1.00 93.12 134 TYR A O 1
ATOM 1017 N N . CYS A 1 135 ? 8.422 -4.759 1.015 1.00 89.75 135 CYS A N 1
ATOM 1018 C CA . CYS A 1 135 ? 8.854 -5.674 -0.041 1.00 89.75 135 CYS A CA 1
ATOM 1019 C C . CYS A 1 135 ? 8.118 -5.422 -1.366 1.00 89.75 135 CYS A C 1
ATOM 1021 O O . CYS A 1 135 ? 8.710 -5.499 -2.440 1.00 89.75 135 CYS A O 1
ATOM 1023 N N . CYS A 1 136 ? 6.817 -5.125 -1.306 1.00 92.31 136 CYS A N 1
ATOM 1024 C CA . CYS A 1 136 ? 5.945 -4.991 -2.474 1.00 92.31 136 CYS A CA 1
ATOM 1025 C C . CYS A 1 136 ? 5.003 -3.779 -2.325 1.00 92.31 136 CYS A C 1
ATOM 1027 O O . CYS A 1 136 ? 3.776 -3.946 -2.358 1.00 92.31 136 CYS A O 1
ATOM 1029 N N . PRO A 1 137 ? 5.544 -2.549 -2.195 1.00 93.44 137 PRO A N 1
ATOM 1030 C CA . PRO A 1 137 ? 4.757 -1.363 -1.860 1.00 93.44 137 PRO A CA 1
ATOM 1031 C C . PRO A 1 137 ? 3.627 -1.110 -2.861 1.00 93.44 137 PRO A C 1
ATOM 1033 O O . PRO A 1 137 ? 2.489 -0.881 -2.457 1.00 93.44 137 PRO A O 1
ATOM 1036 N N . ALA A 1 138 ? 3.908 -1.242 -4.160 1.00 93.56 138 ALA A N 1
ATOM 1037 C CA . ALA A 1 138 ? 2.940 -0.990 -5.224 1.00 93.56 138 ALA A CA 1
ATOM 1038 C C . ALA A 1 138 ? 1.736 -1.934 -5.155 1.00 93.56 138 ALA A C 1
ATOM 1040 O O . ALA A 1 138 ? 0.589 -1.518 -5.305 1.00 93.56 138 ALA A O 1
ATOM 1041 N N . VAL A 1 139 ? 2.007 -3.212 -4.901 1.00 94.75 139 VAL A N 1
ATOM 1042 C CA . VAL A 1 139 ? 0.993 -4.263 -4.858 1.00 94.75 139 VAL A CA 1
ATOM 1043 C C . VAL A 1 139 ? 0.117 -4.104 -3.625 1.00 94.75 139 VAL A C 1
ATOM 1045 O O . VAL A 1 139 ? -1.111 -4.152 -3.728 1.00 94.75 139 VAL A O 1
ATOM 1048 N N . ARG A 1 140 ? 0.744 -3.854 -2.467 1.00 96.00 140 ARG A N 1
ATOM 1049 C CA . ARG A 1 140 ? 0.012 -3.589 -1.229 1.00 96.00 140 ARG A CA 1
ATOM 1050 C C . ARG A 1 140 ? -0.852 -2.341 -1.371 1.00 96.00 140 ARG A C 1
ATOM 1052 O O . ARG A 1 140 ? -2.034 -2.403 -1.049 1.00 96.00 140 ARG A O 1
ATOM 1059 N N . TRP A 1 141 ? -0.306 -1.271 -1.946 1.00 96.75 141 TRP A N 1
ATOM 1060 C CA . TRP A 1 141 ? -1.025 -0.020 -2.170 1.00 96.75 141 TRP A CA 1
ATOM 1061 C C . TRP A 1 141 ? -2.229 -0.189 -3.096 1.00 96.75 141 TRP A C 1
ATOM 1063 O O . TRP A 1 141 ? -3.328 0.253 -2.772 1.00 96.75 141 TRP A O 1
ATOM 1073 N N . ALA A 1 142 ? -2.070 -0.903 -4.213 1.00 96.75 142 ALA A N 1
ATOM 1074 C CA . ALA A 1 142 ? -3.188 -1.214 -5.100 1.00 96.75 142 ALA A CA 1
ATOM 1075 C C . ALA A 1 142 ? -4.263 -2.060 -4.417 1.00 96.75 142 ALA A C 1
ATOM 1077 O O . ALA A 1 142 ? -5.450 -1.832 -4.641 1.00 96.75 142 ALA A O 1
ATOM 1078 N N . GLY A 1 143 ? -3.858 -3.022 -3.581 1.00 96.69 143 GLY A N 1
ATOM 1079 C CA . GLY A 1 143 ? -4.781 -3.794 -2.755 1.00 96.69 143 GLY A CA 1
ATOM 1080 C C . GLY A 1 143 ? -5.589 -2.891 -1.822 1.00 96.69 143 GLY A C 1
ATOM 1081 O O . GLY A 1 143 ? -6.810 -3.018 -1.763 1.00 96.69 143 GLY A O 1
ATOM 1082 N N . THR A 1 144 ? -4.925 -1.932 -1.173 1.00 97.38 144 THR A N 1
ATOM 1083 C CA . THR A 1 144 ? -5.566 -0.951 -0.291 1.00 97.38 144 THR A CA 1
ATOM 1084 C C . THR A 1 144 ? -6.581 -0.086 -1.040 1.00 97.38 144 THR A C 1
ATOM 1086 O O . THR A 1 144 ? -7.737 0.005 -0.630 1.00 97.38 144 THR A O 1
ATOM 1089 N N . LEU A 1 145 ? -6.194 0.496 -2.182 1.00 97.62 145 LEU A N 1
ATOM 1090 C CA . LEU A 1 145 ? -7.088 1.334 -2.993 1.00 97.62 145 LEU A CA 1
ATOM 1091 C C . LEU A 1 145 ? -8.276 0.556 -3.570 1.00 97.62 145 LEU A C 1
ATOM 1093 O O . LEU A 1 145 ? -9.371 1.111 -3.690 1.00 97.62 145 LEU A O 1
ATOM 1097 N N . HIS A 1 146 ? -8.070 -0.715 -3.917 1.00 97.44 146 HIS A N 1
ATOM 1098 C CA . HIS A 1 146 ? -9.130 -1.585 -4.412 1.00 97.44 146 HIS A CA 1
ATOM 1099 C C . HIS A 1 146 ? -10.144 -1.917 -3.321 1.00 97.44 146 HIS A C 1
ATOM 1101 O O . HIS A 1 146 ? -11.342 -1.746 -3.533 1.00 97.44 146 HIS A O 1
ATOM 1107 N N . ALA A 1 147 ? -9.672 -2.328 -2.144 1.00 97.06 147 ALA A N 1
ATOM 1108 C CA . ALA A 1 147 ? -10.531 -2.646 -1.010 1.00 97.06 147 ALA A CA 1
ATOM 1109 C C . ALA A 1 147 ? -11.297 -1.417 -0.496 1.00 97.06 147 ALA A C 1
ATOM 1111 O O . ALA A 1 147 ? -12.461 -1.539 -0.126 1.00 97.06 147 ALA A O 1
ATOM 1112 N N . ALA A 1 148 ? -10.692 -0.226 -0.543 1.00 97.31 148 ALA A N 1
ATOM 1113 C CA . ALA A 1 148 ? -11.341 1.039 -0.195 1.00 97.31 148 ALA A CA 1
ATOM 1114 C C . ALA A 1 148 ? -12.305 1.575 -1.280 1.00 97.31 148 ALA A C 1
ATOM 1116 O O . ALA A 1 148 ? -12.836 2.681 -1.145 1.00 97.31 148 ALA A O 1
ATOM 1117 N N . ASN A 1 149 ? -12.533 0.826 -2.369 1.00 96.75 149 ASN A N 1
ATOM 1118 C CA . ASN A 1 149 ? -13.355 1.243 -3.510 1.00 96.75 149 ASN A CA 1
ATOM 1119 C C . ASN A 1 149 ? -12.944 2.620 -4.076 1.00 96.75 149 ASN A C 1
ATOM 1121 O O . ASN A 1 149 ? -13.797 3.442 -4.412 1.00 96.75 14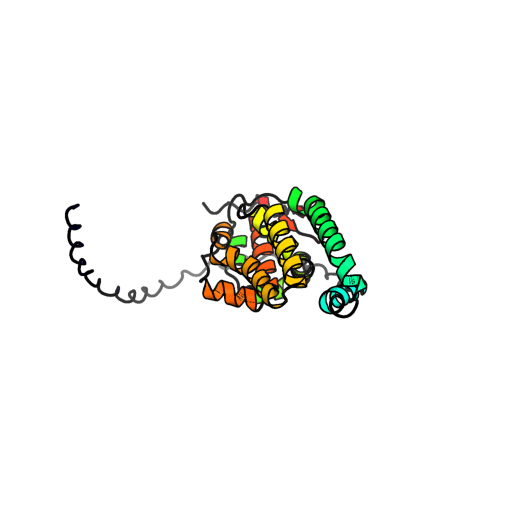9 ASN A O 1
ATOM 1125 N N . ILE A 1 150 ? -11.638 2.901 -4.142 1.00 97.00 150 ILE A N 1
ATOM 1126 C CA . ILE A 1 150 ? -11.097 4.151 -4.706 1.00 97.00 150 ILE A CA 1
ATOM 1127 C C . ILE A 1 150 ? -10.648 3.927 -6.147 1.00 97.00 150 ILE A C 1
ATOM 1129 O O . ILE A 1 150 ? -11.045 4.664 -7.047 1.00 97.00 150 ILE A O 1
ATOM 1133 N N . LEU A 1 151 ? -9.833 2.894 -6.382 1.00 95.88 151 LEU A N 1
ATOM 1134 C CA . LEU A 1 151 ? -9.344 2.562 -7.717 1.00 95.88 151 LEU A CA 1
ATOM 1135 C C . LEU A 1 151 ? -9.272 1.048 -7.904 1.00 95.88 151 LEU A C 1
ATOM 1137 O O . LEU A 1 151 ? -8.924 0.308 -6.988 1.00 95.88 151 LEU A O 1
ATOM 1141 N N . ASN A 1 152 ? -9.594 0.565 -9.104 1.00 96.12 152 ASN A N 1
ATOM 1142 C CA . ASN A 1 152 ? -9.487 -0.859 -9.407 1.00 96.12 152 ASN A CA 1
ATOM 1143 C C . ASN A 1 152 ? -8.012 -1.303 -9.374 1.00 96.12 152 ASN A C 1
ATOM 1145 O O . ASN A 1 152 ? -7.155 -0.639 -9.959 1.00 96.12 152 ASN A O 1
ATOM 1149 N N . PHE A 1 153 ? -7.729 -2.443 -8.736 1.00 94.88 153 PHE A N 1
ATOM 1150 C CA . PHE A 1 153 ? -6.378 -2.997 -8.601 1.00 94.88 153 PHE A CA 1
ATOM 1151 C C . PHE A 1 153 ? -5.616 -3.057 -9.931 1.00 94.88 153 PHE A C 1
ATOM 1153 O O . PHE A 1 153 ? -4.474 -2.610 -10.013 1.00 94.88 153 PHE A O 1
ATOM 1160 N N . TRP A 1 154 ? -6.256 -3.560 -10.991 1.00 93.88 154 TRP A N 1
ATOM 1161 C CA . TRP A 1 154 ? -5.620 -3.724 -12.300 1.00 93.88 154 TRP A CA 1
ATOM 1162 C C . TRP A 1 154 ? -5.278 -2.388 -12.950 1.00 93.88 154 TRP A C 1
ATOM 1164 O O . TRP A 1 154 ? -4.274 -2.289 -13.648 1.00 93.88 154 TRP A O 1
ATOM 1174 N N . ILE A 1 155 ? -6.071 -1.349 -12.680 1.00 94.62 155 ILE A N 1
ATOM 1175 C CA . ILE A 1 155 ? -5.796 0.005 -13.161 1.00 94.62 155 ILE A CA 1
ATOM 1176 C C . ILE A 1 155 ? -4.578 0.581 -12.437 1.00 94.62 155 ILE A C 1
ATOM 1178 O O . ILE A 1 155 ? -3.682 1.098 -13.100 1.00 94.62 155 ILE A O 1
ATOM 1182 N N . VAL A 1 156 ? -4.483 0.425 -11.110 1.00 94.19 156 VAL A N 1
ATOM 1183 C CA . VAL A 1 156 ? -3.290 0.843 -10.346 1.00 94.19 156 VAL A CA 1
ATOM 1184 C C . VAL A 1 156 ? -2.042 0.119 -10.864 1.00 94.19 156 VAL A C 1
ATOM 1186 O O . VAL A 1 156 ? -1.021 0.754 -11.117 1.00 94.19 156 VAL A O 1
ATOM 1189 N N . MET A 1 157 ? -2.131 -1.199 -11.072 1.00 90.88 157 MET A N 1
ATOM 1190 C CA . MET A 1 157 ? -1.025 -2.018 -11.580 1.00 90.88 157 MET A CA 1
ATOM 1191 C C . MET A 1 157 ? -0.617 -1.640 -13.006 1.00 90.88 157 MET A C 1
ATOM 1193 O O . MET A 1 157 ? 0.574 -1.589 -13.301 1.00 90.88 157 MET A O 1
ATOM 1197 N N . LEU A 1 158 ? -1.579 -1.340 -13.884 1.00 89.69 158 LEU A N 1
ATOM 1198 C CA . LEU A 1 158 ? -1.299 -0.880 -15.243 1.00 89.69 158 LEU A CA 1
ATOM 1199 C C . LEU A 1 158 ? -0.573 0.466 -15.228 1.00 89.69 158 LEU A C 1
ATOM 1201 O O . LEU A 1 158 ? 0.439 0.617 -15.908 1.00 89.69 158 LEU A O 1
ATOM 1205 N N . ILE A 1 159 ? -1.055 1.424 -14.430 1.00 91.12 159 ILE A N 1
ATOM 1206 C CA . ILE A 1 159 ? -0.407 2.730 -14.291 1.00 91.12 159 ILE A CA 1
ATOM 1207 C C . ILE A 1 159 ? 1.015 2.546 -13.749 1.00 91.12 159 ILE A C 1
ATOM 1209 O O . ILE A 1 159 ? 1.953 3.094 -14.320 1.00 91.12 159 ILE A O 1
ATOM 1213 N N . TRP A 1 160 ? 1.198 1.708 -12.723 1.00 90.75 160 TRP A N 1
ATOM 1214 C CA . TRP A 1 160 ? 2.519 1.386 -12.180 1.00 90.75 160 TRP A CA 1
ATOM 1215 C C . TRP A 1 160 ? 3.449 0.771 -13.230 1.00 90.75 160 TRP A C 1
ATOM 1217 O O . TRP A 1 160 ? 4.592 1.202 -13.368 1.00 90.75 160 TRP A O 1
ATOM 1227 N N . ALA A 1 161 ? 2.968 -0.205 -14.003 1.00 88.19 161 ALA A N 1
ATOM 1228 C CA . ALA A 1 161 ? 3.745 -0.863 -15.049 1.00 88.19 161 ALA A CA 1
ATOM 1229 C C . ALA A 1 161 ? 4.163 0.114 -16.157 1.00 88.19 161 ALA A C 1
ATOM 1231 O O . ALA A 1 161 ? 5.315 0.089 -16.590 1.00 88.19 161 ALA A O 1
ATOM 1232 N N . VAL A 1 162 ? 3.263 1.010 -16.579 1.00 88.69 162 VAL A N 1
ATOM 1233 C CA . VAL A 1 162 ? 3.568 2.061 -17.561 1.00 88.69 162 VAL A CA 1
ATOM 1234 C C . VAL A 1 162 ? 4.574 3.056 -16.986 1.00 88.69 162 VAL A C 1
ATOM 1236 O O . VAL A 1 162 ? 5.580 3.334 -17.633 1.00 88.69 162 VAL A O 1
ATOM 1239 N N . SER A 1 163 ? 4.371 3.548 -15.761 1.00 88.25 163 SER A N 1
ATOM 1240 C CA . SER A 1 163 ? 5.320 4.448 -15.094 1.00 88.25 163 SER A CA 1
ATOM 1241 C C . SER A 1 163 ? 6.697 3.805 -14.924 1.00 88.25 163 SER A C 1
ATOM 1243 O O . SER A 1 163 ? 7.711 4.469 -15.125 1.00 88.25 163 SER A O 1
ATOM 1245 N N . TYR A 1 164 ? 6.750 2.510 -14.609 1.00 87.19 164 TYR A N 1
ATOM 1246 C CA . TYR A 1 164 ? 7.991 1.748 -14.521 1.00 87.19 164 TYR A CA 1
ATOM 1247 C C . TYR A 1 164 ? 8.678 1.632 -15.889 1.00 87.19 164 TYR A C 1
ATOM 1249 O O . TYR A 1 164 ? 9.853 1.978 -16.012 1.00 87.19 164 TYR A O 1
ATOM 1257 N N . ALA A 1 165 ? 7.945 1.245 -16.936 1.00 86.00 165 ALA A N 1
ATOM 1258 C CA . ALA A 1 165 ? 8.475 1.151 -18.295 1.00 86.00 165 ALA A CA 1
ATOM 1259 C C . ALA A 1 165 ? 8.997 2.501 -18.814 1.00 86.00 165 ALA A C 1
ATOM 1261 O O . ALA A 1 165 ? 10.082 2.559 -19.385 1.00 86.00 165 ALA A O 1
ATOM 1262 N N . VAL A 1 166 ? 8.279 3.603 -18.573 1.00 86.62 166 VAL A N 1
ATOM 1263 C CA . VAL A 1 166 ? 8.733 4.946 -18.968 1.00 86.62 166 VAL A CA 1
ATOM 1264 C C . VAL A 1 166 ? 9.958 5.367 -18.153 1.00 86.62 166 VAL A C 1
ATOM 1266 O O . VAL A 1 166 ? 10.905 5.897 -18.731 1.00 86.62 166 VAL A O 1
ATOM 1269 N N . SER A 1 167 ? 9.998 5.067 -16.849 1.00 86.12 167 SER A N 1
ATOM 1270 C CA . SER A 1 167 ? 11.156 5.381 -15.996 1.00 86.12 167 SER A CA 1
ATOM 1271 C C . SER A 1 167 ? 12.448 4.674 -16.427 1.00 86.12 167 SER A C 1
ATOM 1273 O O . SER A 1 167 ? 13.534 5.186 -16.170 1.00 86.12 167 SER A O 1
ATOM 1275 N N . MET A 1 168 ? 12.352 3.539 -17.136 1.00 82.38 168 MET A N 1
ATOM 1276 C CA . MET A 1 168 ? 13.523 2.869 -17.718 1.00 82.38 168 MET A CA 1
ATOM 1277 C C . MET A 1 168 ? 14.189 3.686 -18.831 1.00 82.38 168 MET A C 1
ATOM 1279 O O . MET A 1 168 ? 15.401 3.582 -19.008 1.00 82.38 168 MET A O 1
ATOM 1283 N N . TYR A 1 169 ? 13.417 4.478 -19.579 1.00 87.31 169 TYR A N 1
ATOM 1284 C CA . TYR A 1 169 ? 13.927 5.323 -20.664 1.00 87.31 169 TYR A CA 1
ATOM 1285 C C . TYR A 1 169 ? 14.196 6.762 -20.211 1.00 87.31 169 TYR A C 1
ATOM 1287 O O . TYR A 1 169 ? 15.079 7.419 -20.756 1.00 87.31 169 TYR A O 1
ATOM 1295 N N . TRP A 1 170 ? 13.456 7.239 -19.209 1.00 90.50 170 TRP A N 1
ATOM 1296 C CA . TRP A 1 170 ? 13.485 8.622 -18.742 1.00 90.50 170 TRP A CA 1
ATOM 1297 C C . TRP A 1 170 ? 13.630 8.648 -17.220 1.00 90.50 170 TRP A C 1
ATOM 1299 O O . TRP A 1 170 ? 12.643 8.528 -16.494 1.00 90.50 170 TRP A O 1
ATOM 1309 N N . ALA A 1 171 ? 14.859 8.816 -16.727 1.00 81.62 171 ALA A N 1
ATOM 1310 C CA . ALA A 1 171 ? 15.143 8.812 -15.289 1.00 81.62 171 ALA A CA 1
ATOM 1311 C C . ALA A 1 171 ? 14.348 9.890 -14.528 1.00 81.62 171 ALA A C 1
ATOM 1313 O O . ALA A 1 171 ? 13.855 9.631 -13.431 1.00 81.62 171 ALA A O 1
ATOM 1314 N N . ASP A 1 172 ? 14.131 11.054 -15.147 1.00 85.31 172 ASP A N 1
ATOM 1315 C CA . ASP A 1 172 ? 13.343 12.153 -14.574 1.00 85.31 172 ASP A CA 1
ATOM 1316 C C . ASP A 1 172 ? 11.883 11.753 -14.310 1.00 85.31 172 ASP A C 1
ATOM 1318 O O . ASP A 1 172 ? 11.222 12.302 -13.427 1.00 85.31 172 ASP A O 1
ATOM 1322 N N . VAL A 1 173 ? 11.376 10.740 -15.028 1.00 84.50 173 VAL A N 1
ATOM 1323 C CA . VAL A 1 173 ? 10.000 10.264 -14.873 1.00 84.50 173 VAL A CA 1
ATOM 1324 C C . VAL A 1 173 ? 9.822 9.400 -13.615 1.00 84.50 173 VAL A C 1
ATOM 1326 O O . VAL A 1 173 ? 8.697 9.197 -13.156 1.00 84.50 173 VAL A O 1
ATOM 1329 N N . ALA A 1 174 ? 10.909 8.943 -12.982 1.00 80.56 174 ALA A N 1
ATOM 1330 C CA . ALA A 1 174 ? 10.836 8.187 -11.730 1.00 80.56 174 ALA A CA 1
ATOM 1331 C C . ALA A 1 174 ? 10.134 8.980 -10.610 1.00 80.56 174 ALA A C 1
ATOM 1333 O O . ALA A 1 174 ? 9.408 8.397 -9.805 1.00 80.56 174 ALA A O 1
ATOM 1334 N N . VAL A 1 175 ? 10.251 10.314 -10.615 1.00 83.31 175 VAL A N 1
ATOM 1335 C CA . VAL A 1 175 ? 9.564 11.197 -9.658 1.00 83.31 175 VAL A CA 1
ATOM 1336 C C . VAL A 1 175 ? 8.037 11.101 -9.783 1.00 83.31 175 VAL A C 1
ATOM 1338 O O . VAL A 1 175 ? 7.333 11.275 -8.794 1.00 83.31 175 VAL A O 1
ATOM 1341 N N . TYR A 1 176 ? 7.477 10.740 -10.942 1.00 85.69 176 TYR A N 1
ATOM 1342 C CA . TYR A 1 176 ? 6.022 10.573 -11.072 1.00 85.69 176 TYR A CA 1
ATOM 1343 C C . TYR A 1 176 ? 5.487 9.329 -10.349 1.00 85.69 176 TYR A C 1
ATOM 1345 O O . TYR A 1 176 ? 4.305 9.302 -10.010 1.00 85.69 176 TYR A O 1
ATOM 1353 N N . GLN A 1 177 ? 6.323 8.328 -10.040 1.00 86.75 177 GLN A N 1
ATOM 1354 C CA . GLN A 1 177 ? 5.884 7.179 -9.231 1.00 86.75 177 GLN A CA 1
ATOM 1355 C C . GLN A 1 177 ? 5.469 7.618 -7.826 1.00 86.75 177 GLN A C 1
ATOM 1357 O O . GLN A 1 177 ? 4.535 7.069 -7.248 1.00 86.75 177 GLN A O 1
ATOM 1362 N N . PHE A 1 178 ? 6.116 8.658 -7.302 1.00 87.44 178 PHE A N 1
ATOM 1363 C CA . PHE A 1 178 ? 5.752 9.259 -6.031 1.00 87.44 178 PHE A CA 1
ATOM 1364 C C . PHE A 1 178 ? 4.329 9.852 -6.057 1.00 87.44 178 PHE A C 1
ATOM 1366 O O . PHE A 1 178 ? 3.553 9.676 -5.112 1.00 87.44 178 PHE A O 1
ATOM 1373 N N . LEU A 1 179 ? 3.936 10.479 -7.171 1.00 89.50 179 LEU A N 1
ATOM 1374 C CA . LEU A 1 179 ? 2.590 11.036 -7.322 1.00 89.50 179 LEU A CA 1
ATOM 1375 C C . LEU A 1 179 ? 1.500 9.958 -7.281 1.00 89.50 179 LEU A C 1
ATOM 1377 O O . LEU A 1 179 ? 0.397 10.253 -6.834 1.00 89.50 179 LEU A O 1
ATOM 1381 N N . LEU A 1 180 ? 1.795 8.708 -7.658 1.00 90.31 180 LEU A N 1
ATOM 1382 C CA . LEU A 1 180 ? 0.832 7.602 -7.535 1.00 90.31 180 LEU A CA 1
ATOM 1383 C C . LEU A 1 180 ? 0.459 7.280 -6.086 1.00 90.31 180 LEU A C 1
ATOM 1385 O O . LEU A 1 180 ? -0.620 6.739 -5.842 1.00 90.31 180 LEU A O 1
ATOM 1389 N N . TYR A 1 181 ? 1.319 7.628 -5.131 1.00 92.19 181 TYR A N 1
ATOM 1390 C CA . TYR A 1 181 ? 1.004 7.528 -3.712 1.00 92.19 181 TYR A CA 1
ATOM 1391 C C . TYR A 1 181 ? 0.400 8.827 -3.175 1.00 92.19 181 TYR A C 1
ATOM 1393 O O . TYR A 1 181 ? -0.601 8.766 -2.467 1.00 92.19 181 TYR A O 1
ATOM 1401 N N . CYS A 1 182 ? 0.939 10.002 -3.538 1.00 93.75 182 CYS A N 1
ATOM 1402 C CA . CYS A 1 182 ? 0.385 11.257 -3.015 1.00 93.75 182 CYS A CA 1
ATOM 1403 C C . CYS A 1 182 ? -1.036 11.526 -3.534 1.00 93.75 182 CYS A C 1
ATOM 1405 O O . CYS A 1 182 ? -1.870 11.997 -2.769 1.00 93.75 182 CYS A O 1
ATOM 1407 N N . ILE A 1 183 ? -1.350 11.216 -4.801 1.00 94.62 183 ILE A N 1
ATOM 1408 C CA . ILE A 1 183 ? -2.653 11.569 -5.384 1.00 94.62 183 ILE A CA 1
ATOM 1409 C C . ILE A 1 183 ? -3.818 10.937 -4.609 1.00 94.62 183 ILE A C 1
ATOM 1411 O O . ILE A 1 183 ? -4.703 11.686 -4.193 1.00 94.62 183 ILE A O 1
ATOM 1415 N N . PRO A 1 184 ? -3.844 9.614 -4.354 1.00 94.38 184 PRO A N 1
ATOM 1416 C CA . PRO A 1 184 ? -4.926 9.037 -3.571 1.00 94.38 184 PRO A CA 1
ATOM 1417 C C . PRO A 1 184 ? -4.979 9.601 -2.149 1.00 94.38 184 PRO A C 1
ATOM 1419 O O . PRO A 1 184 ? -6.057 9.928 -1.671 1.00 94.38 184 PRO A O 1
ATOM 1422 N N . VAL A 1 185 ? -3.839 9.804 -1.490 1.00 94.38 185 VAL A N 1
ATOM 1423 C CA . VAL A 1 185 ? -3.825 10.325 -0.114 1.00 94.38 185 VAL A CA 1
ATOM 1424 C C . VAL A 1 185 ? -4.351 11.765 -0.036 1.00 94.38 185 VAL A C 1
ATOM 1426 O O . VAL A 1 185 ? -5.164 12.081 0.825 1.00 94.38 185 VAL A O 1
ATOM 1429 N N . ALA A 1 186 ? -3.916 12.641 -0.942 1.00 94.62 186 ALA A N 1
ATOM 1430 C CA . ALA A 1 186 ? -4.215 14.070 -0.881 1.00 94.62 186 ALA A CA 1
ATOM 1431 C C . ALA A 1 186 ? -5.546 14.460 -1.549 1.00 94.62 186 ALA A C 1
ATOM 1433 O O . ALA A 1 186 ? -6.206 15.406 -1.112 1.00 94.62 186 ALA A O 1
ATOM 1434 N N . PHE A 1 187 ? -5.934 13.774 -2.629 1.00 95.00 187 PHE A N 1
ATOM 1435 C CA . PHE A 1 187 ? -7.061 14.184 -3.477 1.00 95.00 187 PHE A CA 1
ATOM 1436 C C . PHE A 1 187 ? -8.280 13.269 -3.392 1.00 95.00 187 PHE A C 1
ATOM 1438 O O . PHE A 1 187 ? -9.326 13.635 -3.928 1.00 95.00 187 PHE A O 1
ATOM 1445 N N . THR A 1 188 ? -8.185 12.115 -2.730 1.00 95.81 188 THR A N 1
ATOM 1446 C CA . THR A 1 188 ? -9.335 11.216 -2.553 1.00 95.81 188 THR A CA 1
ATOM 1447 C C . THR A 1 188 ? -9.801 11.177 -1.103 1.00 95.81 188 THR A C 1
ATOM 1449 O O . THR A 1 188 ? -9.146 11.690 -0.199 1.00 95.81 188 THR A O 1
ATOM 1452 N N . ASP A 1 189 ? -10.962 10.574 -0.891 1.00 96.31 189 ASP A N 1
ATOM 1453 C CA . ASP A 1 189 ? -11.611 10.371 0.402 1.00 96.31 189 ASP A CA 1
ATOM 1454 C C . ASP A 1 189 ? -11.061 9.142 1.153 1.00 96.31 189 ASP A C 1
ATOM 1456 O O . ASP A 1 189 ? -11.742 8.582 2.007 1.00 96.31 189 ASP A O 1
ATOM 1460 N N . LEU A 1 190 ? -9.830 8.694 0.853 1.00 96.62 190 LEU A N 1
ATOM 1461 C CA . LEU A 1 190 ? -9.242 7.490 1.459 1.00 96.62 190 LEU A CA 1
ATOM 1462 C C . LEU A 1 190 ? -9.170 7.579 2.989 1.00 96.62 190 LEU A C 1
ATOM 1464 O O . LEU A 1 190 ? -9.561 6.638 3.675 1.00 96.62 190 LEU A O 1
ATOM 1468 N N . ASN 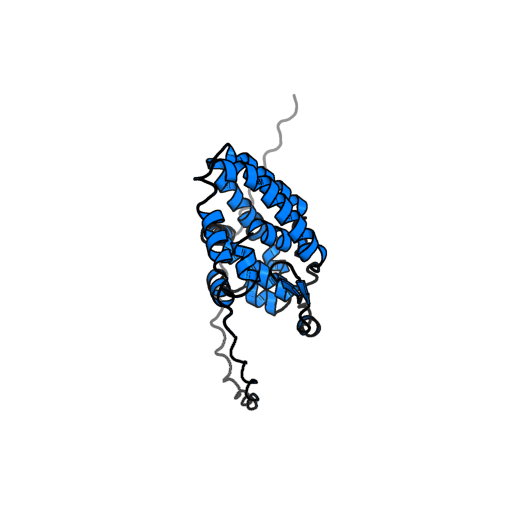A 1 191 ? -8.692 8.712 3.511 1.00 96.56 191 ASN A N 1
ATOM 1469 C CA . ASN A 1 191 ? -8.622 8.965 4.951 1.00 96.56 191 ASN A CA 1
ATOM 1470 C C . ASN A 1 191 ? -10.009 8.943 5.597 1.00 96.56 191 ASN A C 1
ATOM 1472 O O . ASN A 1 191 ? -10.211 8.262 6.598 1.00 96.56 191 ASN A O 1
ATOM 1476 N N . GLU A 1 192 ? -10.967 9.645 4.993 1.00 96.75 192 GLU A N 1
ATOM 1477 C CA . GLU A 1 192 ? -12.338 9.759 5.501 1.00 96.75 192 GLU A CA 1
ATOM 1478 C C . GLU A 1 192 ? -13.040 8.393 5.509 1.00 96.75 192 GLU A C 1
ATOM 1480 O O . GLU A 1 192 ? -13.665 8.018 6.499 1.00 96.75 192 GLU A O 1
ATOM 1485 N N . LYS A 1 193 ? -12.852 7.585 4.457 1.00 96.69 193 LYS A N 1
ATOM 1486 C CA . LYS A 1 193 ? -13.374 6.211 4.368 1.00 96.69 193 LYS A CA 1
ATOM 1487 C C . LYS A 1 193 ? -12.828 5.280 5.446 1.00 96.69 193 LYS A C 1
ATOM 1489 O O . LYS A 1 193 ? -13.532 4.365 5.863 1.00 96.69 193 LYS A O 1
ATOM 1494 N N . LEU A 1 194 ? -11.593 5.498 5.892 1.00 96.75 194 LEU A N 1
ATOM 1495 C CA . LEU A 1 194 ? -10.971 4.734 6.977 1.00 96.75 194 LEU A CA 1
ATOM 1496 C C . LEU A 1 194 ? -11.281 5.310 8.369 1.00 96.75 194 LEU A C 1
ATOM 1498 O O . LEU A 1 194 ? -10.845 4.747 9.372 1.00 96.75 194 LEU A O 1
ATOM 1502 N N . GLY A 1 195 ? -12.067 6.388 8.446 1.00 96.38 195 GLY A N 1
ATOM 1503 C CA . GLY A 1 195 ? -12.478 7.036 9.694 1.00 96.38 195 GLY A CA 1
ATOM 1504 C C . GLY A 1 195 ? -11.505 8.105 10.199 1.00 96.38 195 GLY A C 1
ATOM 1505 O O . GLY A 1 195 ? -11.657 8.592 11.317 1.00 96.38 195 GLY A O 1
ATOM 1506 N N . GLY A 1 196 ? -10.496 8.468 9.407 1.00 96.06 196 GLY A N 1
ATOM 1507 C CA . GLY A 1 196 ? -9.599 9.588 9.685 1.00 96.06 196 GLY A CA 1
ATOM 1508 C C . GLY A 1 196 ? -10.141 10.929 9.189 1.00 96.06 196 GLY A C 1
ATOM 1509 O O . GLY A 1 196 ? -11.177 11.012 8.531 1.00 96.06 196 GLY A O 1
ATOM 1510 N N . GLN A 1 197 ? -9.404 11.998 9.485 1.00 95.75 197 GLN A N 1
ATOM 1511 C CA . GLN A 1 197 ? -9.658 13.319 8.909 1.00 95.75 197 GLN A CA 1
ATOM 1512 C C . GLN A 1 197 ? -8.872 13.503 7.609 1.00 95.75 197 GLN A C 1
ATOM 1514 O O . GLN A 1 197 ? -7.844 12.866 7.381 1.00 95.75 197 GLN A O 1
ATOM 1519 N N . LYS A 1 198 ? -9.356 14.385 6.734 1.00 94.88 198 LYS A N 1
ATOM 1520 C CA . LYS A 1 198 ? -8.658 14.717 5.495 1.00 94.88 198 LYS A CA 1
ATOM 1521 C C . LYS A 1 198 ? -7.355 15.461 5.791 1.00 94.88 198 LYS A C 1
ATOM 1523 O O . LYS A 1 198 ? -7.384 16.603 6.245 1.00 94.88 198 LYS A O 1
ATOM 1528 N N . ASP A 1 199 ? -6.233 14.820 5.481 1.00 92.56 199 ASP A N 1
ATOM 1529 C CA . ASP A 1 199 ? -4.907 15.424 5.589 1.00 92.56 199 ASP A CA 1
ATOM 1530 C C . ASP A 1 199 ? -4.739 16.632 4.655 1.00 92.56 199 ASP A C 1
ATOM 1532 O O . ASP A 1 199 ? -5.300 16.710 3.555 1.00 92.56 199 ASP A O 1
ATOM 1536 N N . ASN A 1 200 ? -3.890 17.572 5.070 1.00 94.81 200 ASN A N 1
ATOM 1537 C CA . ASN A 1 200 ? -3.471 18.669 4.208 1.00 94.81 200 ASN A CA 1
ATOM 1538 C C . ASN A 1 200 ? -2.680 18.118 3.015 1.00 94.81 200 ASN A C 1
ATOM 1540 O O . ASN A 1 200 ? -1.758 17.325 3.188 1.00 94.81 200 ASN A O 1
ATOM 1544 N N . CYS A 1 201 ? -2.957 18.605 1.802 1.00 94.12 201 CYS A N 1
ATOM 1545 C CA . CYS A 1 201 ? -2.284 18.128 0.586 1.00 94.12 201 CYS A CA 1
ATOM 1546 C C . CYS A 1 201 ? -0.746 18.200 0.678 1.00 94.12 201 CYS A C 1
ATOM 1548 O O . CYS A 1 201 ? -0.054 17.283 0.235 1.00 94.12 201 CYS A O 1
ATOM 1550 N N . CYS A 1 202 ? -0.201 19.277 1.256 1.00 94.88 202 CYS A N 1
ATOM 1551 C CA . CYS A 1 202 ? 1.246 19.442 1.416 1.00 94.88 202 CYS A CA 1
ATOM 1552 C C . CYS A 1 202 ? 1.832 18.437 2.411 1.00 94.88 202 CYS A C 1
ATOM 1554 O O . CYS A 1 202 ? 2.896 17.881 2.163 1.00 94.88 202 CYS A O 1
ATOM 1556 N N . GLU A 1 203 ? 1.133 18.191 3.515 1.00 93.88 203 GLU A N 1
ATOM 1557 C CA . GLU A 1 203 ? 1.554 17.245 4.546 1.00 93.88 203 GLU A CA 1
ATOM 1558 C C . GLU A 1 203 ? 1.521 15.814 4.012 1.00 93.88 203 GLU A C 1
ATOM 1560 O O . GLU A 1 203 ? 2.534 15.123 4.059 1.00 93.88 203 GLU A O 1
ATOM 1565 N N . ALA A 1 204 ? 0.416 15.423 3.372 1.00 93.50 204 ALA A N 1
ATOM 1566 C CA . ALA A 1 204 ? 0.275 14.145 2.686 1.00 93.50 204 ALA A CA 1
ATOM 1567 C C . ALA A 1 204 ? 1.410 13.901 1.679 1.00 93.50 204 ALA A C 1
ATOM 1569 O O . ALA A 1 204 ? 2.043 12.842 1.696 1.00 93.50 204 ALA A O 1
ATOM 1570 N N . CYS A 1 205 ? 1.719 14.886 0.829 1.00 93.88 205 CYS A N 1
ATOM 1571 C CA . CYS A 1 205 ? 2.814 14.762 -0.128 1.00 93.88 205 CYS A CA 1
ATOM 1572 C C . CYS A 1 205 ? 4.187 14.692 0.561 1.00 93.88 205 CYS A C 1
ATOM 1574 O O . CYS A 1 205 ? 4.994 13.842 0.202 1.00 93.88 205 CYS A O 1
ATOM 1576 N N . LEU A 1 206 ? 4.479 15.512 1.573 1.00 94.50 206 LEU A N 1
ATOM 1577 C CA . LEU A 1 206 ? 5.771 15.438 2.266 1.00 94.50 206 LEU A CA 1
ATOM 1578 C C . LEU A 1 206 ? 5.937 14.100 3.004 1.00 94.50 206 LEU A C 1
ATOM 1580 O O . LEU A 1 206 ? 6.964 13.441 2.847 1.00 94.50 206 LEU A O 1
ATOM 1584 N N . CYS A 1 207 ? 4.919 13.646 3.735 1.00 93.44 207 CYS A N 1
ATOM 1585 C CA . CYS A 1 207 ? 4.939 12.361 4.436 1.00 93.44 207 CYS A CA 1
ATOM 1586 C C . CYS A 1 207 ? 5.138 11.195 3.474 1.00 93.44 207 CYS A C 1
ATOM 1588 O O . CYS A 1 207 ? 5.969 10.321 3.718 1.00 93.44 207 CYS A O 1
ATOM 1590 N N . THR A 1 208 ? 4.426 11.202 2.352 1.00 93.38 208 THR A N 1
ATOM 1591 C CA . THR A 1 208 ? 4.575 10.153 1.349 1.00 93.38 208 THR A CA 1
ATOM 1592 C C . THR A 1 208 ? 5.967 10.221 0.702 1.00 93.38 208 THR A C 1
ATOM 1594 O O . THR A 1 208 ? 6.513 9.186 0.331 1.00 93.38 208 THR A O 1
ATOM 1597 N N . PHE A 1 209 ? 6.546 11.416 0.515 1.00 91.69 209 PHE A N 1
ATOM 1598 C CA . PHE A 1 209 ? 7.834 11.585 -0.171 1.00 91.69 209 PHE A CA 1
ATOM 1599 C C . PHE A 1 209 ? 8.988 11.086 0.694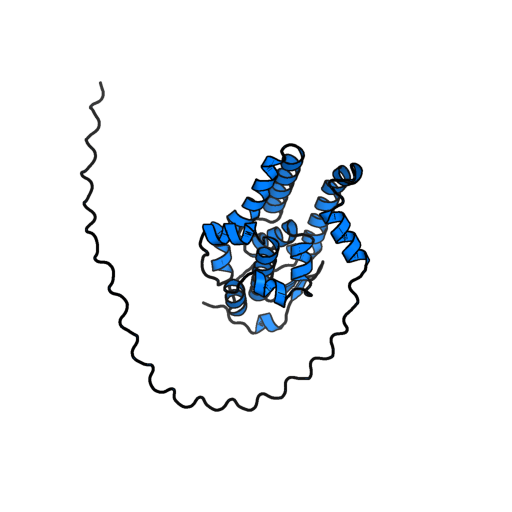 1.00 91.69 209 PHE A C 1
ATOM 1601 O O . PHE A 1 209 ? 9.870 10.383 0.208 1.00 91.69 209 PHE A O 1
ATOM 1608 N N . PHE A 1 210 ? 8.954 11.408 1.988 1.00 93.94 210 PHE A N 1
ATOM 1609 C CA . PHE A 1 210 ? 9.994 11.011 2.934 1.00 93.94 210 PHE A CA 1
ATOM 1610 C C . PHE A 1 210 ? 9.785 9.611 3.522 1.00 93.94 210 PHE A C 1
ATOM 1612 O O . PHE A 1 210 ? 10.767 8.965 3.880 1.00 93.94 210 PHE A O 1
ATOM 1619 N N . CYS A 1 211 ? 8.546 9.114 3.610 1.00 94.50 211 CYS A N 1
ATOM 1620 C CA . CYS A 1 211 ? 8.283 7.736 4.022 1.00 94.50 211 CYS A CA 1
ATOM 1621 C C . CYS A 1 211 ? 7.033 7.122 3.367 1.00 94.50 211 CYS A C 1
ATOM 1623 O O . CYS A 1 211 ? 6.040 6.816 4.031 1.00 94.50 211 CYS A O 1
ATOM 1625 N N . SER A 1 212 ? 7.100 6.861 2.060 1.00 94.12 212 SER A N 1
ATOM 1626 C CA . SER A 1 212 ? 6.032 6.176 1.312 1.00 94.12 212 SER A CA 1
ATOM 1627 C C . SER A 1 212 ? 5.660 4.818 1.918 1.00 94.12 212 SER A C 1
ATOM 1629 O O . SER A 1 212 ? 4.483 4.475 2.005 1.00 94.12 212 SER A O 1
ATOM 1631 N N . PHE A 1 213 ? 6.655 4.066 2.395 1.00 95.56 213 PHE A N 1
ATOM 1632 C CA . PHE A 1 213 ? 6.450 2.779 3.054 1.00 95.56 213 PHE A CA 1
ATOM 1633 C C . PHE A 1 213 ? 5.670 2.917 4.359 1.00 95.56 213 PHE A C 1
ATOM 1635 O O . PHE A 1 213 ? 4.718 2.169 4.559 1.00 95.56 213 PHE A O 1
ATOM 1642 N N . CYS A 1 214 ? 6.007 3.904 5.197 1.00 96.75 214 CYS A N 1
ATOM 1643 C CA . CYS A 1 214 ? 5.287 4.144 6.445 1.00 96.75 214 CYS A CA 1
ATOM 1644 C C . CYS A 1 214 ? 3.817 4.468 6.177 1.00 96.75 214 CYS A C 1
ATOM 1646 O O . CYS A 1 214 ? 2.916 3.956 6.837 1.00 96.75 214 CYS A O 1
ATOM 1648 N N . VAL A 1 215 ? 3.574 5.324 5.180 1.00 96.56 215 VAL A N 1
ATOM 1649 C CA . VAL A 1 215 ? 2.224 5.703 4.756 1.00 96.56 215 VAL A CA 1
ATOM 1650 C C . VAL A 1 215 ? 1.447 4.473 4.277 1.00 96.56 215 VAL A C 1
ATOM 1652 O O . VAL A 1 215 ? 0.301 4.276 4.672 1.00 96.56 215 VAL A O 1
ATOM 1655 N N . ASN A 1 216 ? 2.081 3.597 3.497 1.00 96.50 216 ASN A N 1
ATOM 1656 C CA . ASN A 1 216 ? 1.471 2.346 3.053 1.00 96.50 216 ASN A CA 1
ATOM 1657 C C . ASN A 1 216 ? 1.131 1.420 4.233 1.00 96.50 216 ASN A C 1
ATOM 1659 O O . ASN A 1 216 ? 0.017 0.910 4.282 1.00 96.50 216 ASN A O 1
ATOM 1663 N N . VAL A 1 217 ? 2.036 1.268 5.212 1.00 97.44 217 VAL A N 1
ATOM 1664 C CA . VAL A 1 217 ? 1.794 0.486 6.440 1.00 97.44 217 VAL A CA 1
ATOM 1665 C C . VAL A 1 217 ? 0.610 1.042 7.225 1.00 97.44 217 VAL A C 1
ATOM 1667 O O . VAL A 1 217 ? -0.293 0.282 7.567 1.00 97.44 217 VAL A O 1
ATOM 1670 N N . LYS A 1 218 ? 0.573 2.359 7.452 1.00 97.19 218 LYS A N 1
ATOM 1671 C CA . LYS A 1 218 ? -0.523 3.042 8.152 1.00 97.19 218 LYS A CA 1
ATOM 1672 C C . LYS A 1 218 ? -1.877 2.738 7.506 1.00 97.19 218 LYS A C 1
ATOM 1674 O O . LYS A 1 218 ? -2.796 2.278 8.178 1.00 97.19 218 LYS A O 1
ATOM 1679 N N . TYR A 1 219 ? -1.998 2.946 6.194 1.00 97.44 219 TYR A N 1
ATOM 1680 C CA . TYR A 1 219 ? -3.257 2.708 5.484 1.00 97.44 219 TYR A CA 1
ATOM 1681 C C . TYR A 1 219 ? -3.626 1.232 5.385 1.00 97.44 219 TYR A C 1
ATOM 1683 O O . TYR A 1 219 ? -4.798 0.877 5.480 1.00 97.44 219 TYR A O 1
ATOM 1691 N N . ALA A 1 220 ? -2.630 0.370 5.213 1.00 97.25 220 ALA A N 1
ATOM 1692 C CA . ALA A 1 220 ? -2.798 -1.070 5.226 1.00 97.25 220 ALA A CA 1
ATOM 1693 C C . ALA A 1 220 ? -3.355 -1.569 6.568 1.00 97.25 220 ALA A C 1
ATOM 1695 O O . ALA A 1 220 ? -4.276 -2.380 6.572 1.00 97.25 220 ALA A O 1
ATOM 1696 N N . LEU A 1 221 ? -2.817 -1.081 7.688 1.00 97.19 221 LEU A N 1
ATOM 1697 C CA . LEU A 1 221 ? -3.251 -1.460 9.031 1.00 97.19 221 LEU A CA 1
ATOM 1698 C C . LEU A 1 221 ? -4.645 -0.908 9.354 1.00 97.19 221 LEU A C 1
ATOM 1700 O O . LEU A 1 221 ? -5.508 -1.647 9.822 1.00 97.19 221 LEU A O 1
ATOM 1704 N N . ALA A 1 222 ? -4.900 0.362 9.026 1.00 97.31 222 ALA A N 1
ATOM 1705 C CA . ALA A 1 222 ? -6.221 0.964 9.188 1.00 97.31 222 ALA A CA 1
ATOM 1706 C C . ALA A 1 222 ? -7.295 0.198 8.397 1.00 97.31 222 ALA A C 1
ATOM 1708 O O . ALA A 1 222 ? -8.383 -0.057 8.909 1.00 97.31 222 ALA A O 1
ATOM 1709 N N . LEU A 1 223 ? -6.984 -0.227 7.171 1.00 97.25 223 LEU A N 1
ATOM 1710 C CA . LEU A 1 223 ? -7.890 -1.028 6.350 1.00 97.25 223 LEU A CA 1
ATOM 1711 C C . LEU A 1 223 ? -8.113 -2.440 6.923 1.00 97.25 223 LEU A C 1
ATOM 1713 O O . LEU A 1 223 ? -9.245 -2.927 6.926 1.00 97.25 223 LEU A O 1
ATOM 1717 N N . ASP A 1 224 ? -7.061 -3.078 7.437 1.00 96.94 224 ASP A N 1
ATOM 1718 C CA . ASP A 1 224 ? -7.142 -4.375 8.118 1.00 96.94 224 ASP A CA 1
ATOM 1719 C C . ASP A 1 224 ? -8.080 -4.287 9.346 1.00 96.94 224 ASP A C 1
ATOM 1721 O O . ASP A 1 224 ? -8.978 -5.119 9.519 1.00 96.94 224 ASP A O 1
ATOM 1725 N N . HIS A 1 225 ? -7.980 -3.210 10.136 1.00 95.88 225 HIS A N 1
ATOM 1726 C CA . HIS A 1 225 ? -8.892 -2.930 11.254 1.00 95.88 225 HIS A CA 1
ATOM 1727 C C . HIS A 1 225 ? -10.322 -2.583 10.811 1.00 95.88 225 HIS A C 1
ATOM 1729 O O . HIS A 1 225 ? -11.282 -2.976 11.476 1.00 95.88 225 HIS A O 1
ATOM 1735 N N . ALA A 1 226 ? -10.493 -1.874 9.694 1.00 95.94 226 ALA A N 1
ATOM 1736 C CA . ALA A 1 226 ? -11.814 -1.510 9.183 1.00 95.94 226 ALA A CA 1
ATOM 1737 C C . ALA A 1 226 ? -12.583 -2.721 8.626 1.00 95.94 226 ALA A C 1
ATOM 1739 O O . ALA A 1 226 ? -13.804 -2.805 8.729 1.00 95.94 226 ALA A O 1
ATOM 1740 N N . THR A 1 227 ? -11.868 -3.684 8.041 1.00 95.62 227 THR A N 1
ATOM 1741 C CA . THR A 1 227 ? -12.459 -4.892 7.441 1.00 95.62 227 THR A CA 1
ATOM 1742 C C . THR A 1 227 ? -12.536 -6.081 8.402 1.00 95.62 227 THR A C 1
ATOM 1744 O O . THR A 1 227 ? -13.196 -7.080 8.092 1.00 95.62 227 THR A O 1
ATOM 1747 N N . GLY A 1 228 ? -11.876 -6.001 9.564 1.00 94.69 228 GLY A N 1
ATOM 1748 C CA . GLY A 1 228 ? -11.741 -7.120 10.498 1.00 94.69 228 GLY A CA 1
ATOM 1749 C C . GLY A 1 228 ? -10.925 -8.275 9.904 1.00 94.69 228 GLY A C 1
ATOM 1750 O O . GLY A 1 228 ? -11.226 -9.450 10.143 1.00 94.69 228 GLY A O 1
ATOM 1751 N N . GLN A 1 229 ? -9.935 -7.961 9.067 1.00 95.12 229 GLN A N 1
ATOM 1752 C CA . GLN A 1 229 ? -9.077 -8.938 8.401 1.00 95.12 229 GLN A CA 1
ATOM 1753 C C . GLN A 1 229 ? -7.609 -8.585 8.605 1.00 95.12 229 GLN A C 1
ATOM 1755 O O . GLN A 1 229 ? -7.244 -7.423 8.563 1.00 95.12 229 GLN A O 1
ATOM 1760 N N . LYS A 1 230 ? -6.751 -9.594 8.761 1.00 95.44 230 LYS A N 1
ATOM 1761 C CA . LYS A 1 230 ? -5.296 -9.428 8.826 1.00 95.44 230 LYS A CA 1
ATOM 1762 C C . LYS A 1 230 ? -4.646 -10.001 7.571 1.00 95.44 230 LYS A C 1
ATOM 1764 O O . LYS A 1 230 ? -4.859 -11.177 7.241 1.00 95.44 230 LYS A O 1
ATOM 1769 N N . VAL A 1 231 ? -3.845 -9.191 6.878 1.00 93.75 231 VAL A N 1
ATOM 1770 C CA . VAL A 1 231 ? -3.062 -9.634 5.714 1.00 93.75 231 VAL A CA 1
ATOM 1771 C C . VAL A 1 231 ? -1.727 -10.226 6.164 1.00 93.75 231 VAL A C 1
ATOM 1773 O O . VAL A 1 231 ? -0.895 -9.557 6.769 1.00 93.75 231 VAL A O 1
ATOM 1776 N N . GLY A 1 232 ? -1.514 -11.505 5.857 1.00 91.19 232 GLY A N 1
ATOM 1777 C CA . GLY A 1 232 ? -0.206 -12.163 5.892 1.00 91.19 232 GLY A CA 1
ATOM 1778 C C . GLY A 1 232 ? 0.546 -12.001 4.565 1.00 91.19 232 GLY A C 1
ATOM 1779 O O . GLY A 1 232 ? 0.034 -11.399 3.628 1.00 91.19 232 GLY A O 1
ATOM 1780 N N . CYS A 1 233 ? 1.731 -12.605 4.428 1.00 85.94 233 CYS A N 1
ATOM 1781 C CA . CYS A 1 233 ? 2.534 -12.467 3.201 1.00 85.94 233 CYS A CA 1
ATOM 1782 C C . CYS A 1 233 ? 1.796 -12.910 1.920 1.00 85.94 233 CYS A C 1
ATOM 1784 O O . CYS A 1 233 ? 1.930 -12.276 0.882 1.00 85.94 233 CYS A O 1
ATOM 1786 N N . PHE A 1 234 ? 0.984 -13.971 1.996 1.00 86.75 234 PHE A N 1
ATOM 1787 C CA . PHE A 1 234 ? 0.188 -14.499 0.871 1.00 86.75 234 PHE A CA 1
ATOM 1788 C C . PHE A 1 234 ? -1.135 -15.114 1.344 1.00 86.75 234 PHE A C 1
ATOM 1790 O O . PHE A 1 234 ? -1.619 -16.110 0.807 1.00 86.75 234 PHE A O 1
ATOM 1797 N N . ASN A 1 235 ? -1.692 -14.592 2.434 1.00 91.38 235 ASN A N 1
ATOM 1798 C CA . ASN A 1 235 ? -2.919 -15.121 3.014 1.00 91.38 235 ASN A CA 1
ATOM 1799 C C . ASN A 1 235 ? -3.704 -13.995 3.685 1.00 91.38 235 ASN A C 1
ATOM 1801 O O . ASN A 1 235 ? -3.116 -13.036 4.171 1.00 91.38 235 ASN A O 1
ATOM 1805 N N . VAL A 1 236 ? -5.021 -14.140 3.748 1.00 94.50 236 VAL A N 1
ATOM 1806 C CA . VAL A 1 236 ? -5.919 -13.233 4.460 1.00 94.50 236 VAL A CA 1
ATOM 1807 C C . VAL A 1 236 ? -6.613 -14.046 5.537 1.00 94.50 236 VAL A C 1
ATOM 1809 O O . VAL A 1 236 ? -7.241 -15.064 5.244 1.00 94.50 236 VAL A O 1
ATOM 1812 N N . ARG A 1 237 ? -6.492 -13.612 6.790 1.00 94.75 237 ARG A N 1
ATOM 1813 C CA . ARG A 1 237 ? -7.196 -14.224 7.919 1.00 94.75 237 ARG A CA 1
ATOM 1814 C C . ARG A 1 237 ? -8.285 -13.273 8.387 1.00 94.75 237 ARG A C 1
ATOM 1816 O O . ARG A 1 237 ? -8.028 -12.087 8.550 1.00 94.75 237 ARG A O 1
ATOM 1823 N N . SER A 1 238 ? -9.495 -13.778 8.595 1.00 91.62 238 SER A N 1
ATOM 1824 C CA . SER A 1 238 ? -10.527 -13.012 9.295 1.00 91.62 238 SER A CA 1
ATOM 1825 C C . SER A 1 238 ? -10.238 -13.053 10.788 1.00 91.62 238 SER A C 1
ATOM 1827 O O . SER A 1 238 ? -10.060 -14.136 11.343 1.00 91.62 238 SER A O 1
ATOM 1829 N N . THR A 1 239 ? -10.199 -11.891 11.426 1.00 85.38 239 THR A N 1
ATOM 1830 C CA . THR A 1 239 ? -10.079 -11.799 12.880 1.00 85.38 239 THR A CA 1
ATOM 1831 C C . THR A 1 239 ? -11.487 -11.902 13.461 1.00 85.38 239 THR A C 1
ATOM 1833 O O . THR A 1 239 ? -12.382 -11.165 13.045 1.00 85.38 239 THR A O 1
ATOM 1836 N N . GLU A 1 240 ? -11.731 -12.832 14.392 1.00 71.88 240 GLU A N 1
ATOM 1837 C CA . GLU A 1 240 ? -13.065 -12.986 15.004 1.00 71.88 240 GLU A CA 1
ATOM 1838 C C . GLU A 1 240 ? -13.528 -11.722 15.745 1.00 71.88 240 GLU A C 1
ATOM 1840 O O . GLU A 1 240 ? -14.730 -11.458 15.807 1.00 71.88 240 GLU A O 1
ATOM 1845 N N . GLU A 1 241 ? -12.585 -10.889 16.195 1.00 62.09 241 GLU A N 1
ATOM 1846 C CA . GLU A 1 241 ? -12.828 -9.558 16.765 1.00 62.09 241 GLU A CA 1
ATOM 1847 C C . GLU A 1 241 ? -13.655 -8.642 15.853 1.00 62.09 241 GLU A C 1
ATOM 1849 O O . GLU A 1 241 ? -14.429 -7.825 16.349 1.00 62.09 241 GLU A O 1
ATOM 1854 N N . GLY A 1 242 ? -13.613 -8.835 14.530 1.00 55.34 242 GLY A N 1
ATOM 1855 C CA . GLY A 1 242 ? -14.432 -8.075 13.582 1.00 55.34 242 GLY A CA 1
ATOM 1856 C C . GLY A 1 242 ? -15.948 -8.260 13.748 1.00 55.34 242 GLY A C 1
ATOM 1857 O O . GLY A 1 242 ? -16.708 -7.483 13.181 1.00 55.34 242 GLY A O 1
ATOM 1858 N N . ARG A 1 243 ? -16.426 -9.255 14.517 1.00 55.81 243 ARG A N 1
ATOM 1859 C CA . ARG A 1 243 ? -17.864 -9.376 14.835 1.00 55.81 243 ARG A CA 1
ATOM 1860 C C . ARG A 1 243 ? -18.326 -8.445 15.957 1.00 55.81 243 ARG A C 1
ATOM 1862 O O . ARG A 1 243 ? -19.532 -8.268 16.104 1.00 55.81 243 ARG A O 1
ATOM 1869 N N . ILE A 1 244 ? -17.409 -7.915 16.766 1.00 60.66 244 ILE A N 1
ATOM 1870 C CA . ILE A 1 244 ? -17.754 -7.168 17.986 1.00 60.66 244 ILE A CA 1
ATOM 1871 C C . ILE A 1 244 ? -17.818 -5.659 17.720 1.00 60.66 244 ILE A C 1
ATOM 1873 O O . ILE A 1 244 ? -18.588 -4.956 18.373 1.00 60.66 244 ILE A O 1
ATOM 1877 N N . TYR A 1 245 ? -17.071 -5.152 16.739 1.00 58.50 245 TYR A N 1
ATOM 1878 C CA . TYR A 1 245 ? -17.058 -3.723 16.438 1.00 58.50 245 TYR A CA 1
ATOM 1879 C C . TYR A 1 245 ? -18.329 -3.296 15.703 1.00 58.50 245 TYR A C 1
ATOM 1881 O O . TYR A 1 245 ? -18.607 -3.741 14.589 1.00 58.50 245 TYR A O 1
ATOM 1889 N N . GLN A 1 246 ? -19.105 -2.418 16.343 1.00 60.22 246 GLN A N 1
ATOM 1890 C CA . GLN A 1 246 ? -20.219 -1.746 15.688 1.00 60.22 246 GLN A CA 1
ATOM 1891 C C . GLN A 1 246 ? -19.683 -0.656 14.750 1.00 60.22 246 GLN A C 1
ATOM 1893 O O . GLN A 1 246 ? -18.733 0.043 15.112 1.00 60.22 246 GLN A O 1
ATOM 1898 N N . PRO A 1 247 ? -20.258 -0.511 13.544 1.00 68.00 247 PRO A N 1
ATOM 1899 C CA . PRO A 1 247 ? -19.902 0.581 12.647 1.00 68.00 247 PRO A CA 1
ATOM 1900 C C . PRO A 1 247 ? -20.193 1.927 13.319 1.00 68.00 247 PRO A C 1
ATOM 1902 O O . PRO A 1 247 ? -21.199 2.068 14.017 1.00 68.00 247 PRO A O 1
ATOM 1905 N N . ILE A 1 248 ? -19.329 2.916 13.086 1.00 67.62 248 ILE A N 1
ATOM 1906 C CA . ILE A 1 248 ? -19.621 4.307 13.445 1.00 67.62 248 ILE A CA 1
ATOM 1907 C C . ILE A 1 248 ? -20.644 4.806 12.417 1.00 67.62 248 ILE A C 1
ATOM 1909 O O . ILE A 1 248 ? -20.321 4.890 11.232 1.00 67.62 248 ILE A O 1
ATOM 1913 N N . ILE A 1 249 ? -21.883 5.043 12.858 1.00 63.28 249 ILE A N 1
ATOM 1914 C CA . ILE A 1 249 ? -22.979 5.584 12.032 1.00 63.28 249 ILE A CA 1
ATOM 1915 C C . ILE A 1 249 ? -23.012 7.103 12.170 1.00 63.28 249 ILE A C 1
ATOM 1917 O O . ILE A 1 249 ? -22.942 7.577 13.327 1.00 63.28 249 ILE A O 1
#

Foldseek 3Di:
DDDDDDDDDDPDPPDPDPDPDDPDPPPDPDDPDPDPDPDPDDPDPPDPPPPPDPDPVVLVVLVCCVVPVCVPDPVCVVVVLVVLVVVLVLLCVQPLVPAAAQDFAFPVLQVLLPDDLVVLCVVCVVPQLLVCCVNPVQSLVLSLCCSPVNDHSVVSVVVVSVLVVVCVVPVVSVVVVLVSQLCCLQPHCLSVRLNYDRDHSVVSSVSCVVCVSSVSSSSSVSSCVSRQWDDHNRHIHRHPCVVVTDGDD

pLDDT: mean 83.03, std 15.31, range [39.62, 97.62]

Secondary structure (DSSP, 8-state):
-PPPPPPPPP------PPPPPPPP--PPPPPPPPPPPPP-PPPPP-------PPPPHHHHHHHHHHHHHHHH-HHHHHHHHHHHHHHHHHHHHHTGGGSPPP-S--HHHHHHHHS-HHHHHHHTTTSHHHHHHHHSHHHHHHHHHHHTTSS-HHHHHHHHHHHHHHHHH-GGGGHHHHHHHHHHHHHSSHHHHTT-----HHHHHHHHHHHHHHHHHHHHHHHHHHHTEEE-SS-EEE-GGGGTPPP--

Radius of gyration: 24.36 Å; chains: 1; bounding box: 48×63×78 Å

Sequence (249 aa):
LPPPPPPPPPLSTTSRRPWPAPPDPSPTPPPSTPFPTPAPVAPSPAVPPSTEEPIPEVIIAFVLILLGGAASNPYLKYLSPPMNVLIFVIFWLTVVAKYRPLAAPTELSAQETNKNAFTETCHVCCEPVCWMSYCCPAVRWAGTLHAANILNFWIVMLIWAVSYAVSMYWADVAVYQFLLYCIPVAFTDLNEKLGGQKDNCCEACLCTFFCSFCVNVKYALALDHATGQKVGCFNVRSTEEGRIYQPII